Protein AF-A0A822BB85-F1 (afdb_monomer)

Structure (mmCIF, N/CA/C/O backbone):
data_AF-A0A822BB85-F1
#
_entry.id   AF-A0A822BB85-F1
#
loop_
_atom_site.group_PDB
_atom_site.id
_atom_site.type_symbol
_atom_site.label_atom_id
_atom_site.label_alt_id
_atom_site.label_comp_id
_atom_site.label_asym_id
_atom_site.label_entity_id
_atom_site.label_seq_id
_atom_site.pdbx_PDB_ins_code
_atom_site.Cartn_x
_atom_site.Cartn_y
_atom_site.Cartn_z
_atom_site.occupancy
_atom_site.B_iso_or_equiv
_atom_site.auth_seq_id
_atom_site.auth_comp_id
_atom_site.auth_asym_id
_atom_site.auth_atom_id
_atom_site.pdbx_PDB_model_num
ATOM 1 N N . MET A 1 1 ? 12.228 23.590 1.032 1.00 50.88 1 MET A N 1
ATOM 2 C CA . MET A 1 1 ? 12.915 23.073 -0.169 1.00 50.88 1 MET A CA 1
ATOM 3 C C . MET A 1 1 ? 11.939 23.254 -1.320 1.00 50.88 1 MET A C 1
ATOM 5 O O . MET A 1 1 ? 10.786 22.887 -1.146 1.00 50.88 1 MET A O 1
ATOM 9 N N . ASN A 1 2 ? 12.317 23.940 -2.398 1.00 45.62 2 ASN A N 1
ATOM 10 C CA . ASN A 1 2 ? 11.415 24.143 -3.534 1.00 45.62 2 ASN A CA 1
ATOM 11 C C . ASN A 1 2 ? 11.510 22.905 -4.438 1.00 45.62 2 ASN A C 1
ATOM 13 O O . ASN A 1 2 ? 12.486 22.765 -5.168 1.00 45.62 2 ASN A O 1
ATOM 17 N N . GLU A 1 3 ? 10.551 21.985 -4.332 1.00 48.34 3 GLU A N 1
ATOM 18 C CA . GLU A 1 3 ? 10.591 20.658 -4.980 1.00 48.34 3 GLU A CA 1
ATOM 19 C C . GLU A 1 3 ? 10.561 20.704 -6.520 1.00 48.34 3 GLU A C 1
ATOM 21 O O . GLU A 1 3 ? 10.774 19.689 -7.173 1.00 48.34 3 GLU A O 1
ATOM 26 N N . THR A 1 4 ? 10.356 21.879 -7.122 1.00 69.12 4 THR A N 1
ATOM 27 C CA . THR A 1 4 ? 10.328 22.067 -8.581 1.00 69.12 4 THR A CA 1
ATOM 28 C C . THR A 1 4 ? 11.618 22.659 -9.160 1.00 69.12 4 THR A C 1
ATOM 30 O O . THR A 1 4 ? 11.647 23.030 -10.334 1.00 69.12 4 THR A O 1
ATOM 33 N N . ALA A 1 5 ? 12.677 22.833 -8.363 1.00 73.75 5 ALA A N 1
ATOM 34 C CA . ALA A 1 5 ? 13.940 23.371 -8.864 1.00 73.75 5 ALA A CA 1
ATOM 35 C C . ALA A 1 5 ? 14.702 22.317 -9.703 1.00 73.75 5 ALA A C 1
ATOM 37 O O . ALA A 1 5 ? 14.784 21.159 -9.295 1.00 73.75 5 ALA A O 1
ATOM 38 N N . PRO A 1 6 ? 15.289 22.689 -10.859 1.00 79.25 6 PRO A N 1
ATOM 39 C CA . PRO A 1 6 ? 16.138 21.786 -11.635 1.00 79.25 6 PRO A CA 1
ATOM 40 C C . PRO A 1 6 ? 17.308 21.245 -10.806 1.00 79.25 6 PRO A C 1
ATOM 42 O O . PRO A 1 6 ? 17.901 21.984 -10.020 1.00 79.25 6 PRO A O 1
ATOM 45 N N . VAL A 1 7 ? 17.683 19.981 -11.028 1.00 79.31 7 VAL A N 1
ATOM 46 C CA . VAL A 1 7 ? 18.760 19.291 -10.287 1.00 79.31 7 VAL A CA 1
ATOM 47 C C . VAL A 1 7 ? 20.082 20.062 -10.331 1.00 79.31 7 VAL A C 1
ATOM 49 O O . VAL A 1 7 ? 20.756 20.160 -9.311 1.00 79.31 7 VAL A O 1
ATOM 52 N N . SER A 1 8 ? 20.420 20.671 -11.470 1.00 81.56 8 SER A N 1
ATOM 53 C CA . SER A 1 8 ? 21.604 21.528 -11.608 1.00 81.56 8 SER A CA 1
ATOM 54 C C . SER A 1 8 ? 21.590 22.714 -10.644 1.00 81.56 8 SER A C 1
ATOM 56 O O . SER A 1 8 ? 22.586 23.002 -9.995 1.00 81.56 8 SER A O 1
ATOM 58 N N . LYS A 1 9 ? 20.431 23.355 -10.483 1.00 82.12 9 LYS A N 1
ATOM 59 C CA . LYS A 1 9 ? 20.262 24.493 -9.583 1.00 82.12 9 LYS A CA 1
ATOM 60 C C . LYS A 1 9 ? 20.350 24.075 -8.116 1.00 82.12 9 LYS A C 1
ATOM 62 O O . LYS A 1 9 ? 20.966 24.776 -7.325 1.00 82.12 9 LYS A O 1
ATOM 67 N N . ILE A 1 10 ? 19.766 22.928 -7.764 1.00 85.12 10 ILE A N 1
ATOM 68 C CA . ILE A 1 10 ? 19.882 22.357 -6.414 1.00 85.12 10 ILE A CA 1
ATOM 69 C C . ILE A 1 10 ? 21.349 22.038 -6.113 1.00 85.12 10 ILE A C 1
ATOM 71 O O . ILE A 1 10 ? 21.841 22.379 -5.047 1.00 85.12 10 ILE A O 1
ATOM 75 N N . TYR A 1 11 ? 22.062 21.433 -7.062 1.00 85.19 11 TYR A N 1
ATOM 76 C CA . TYR A 1 11 ? 23.481 21.125 -6.920 1.00 85.19 11 TYR A CA 1
ATOM 77 C C . TYR A 1 11 ? 24.320 22.378 -6.654 1.00 8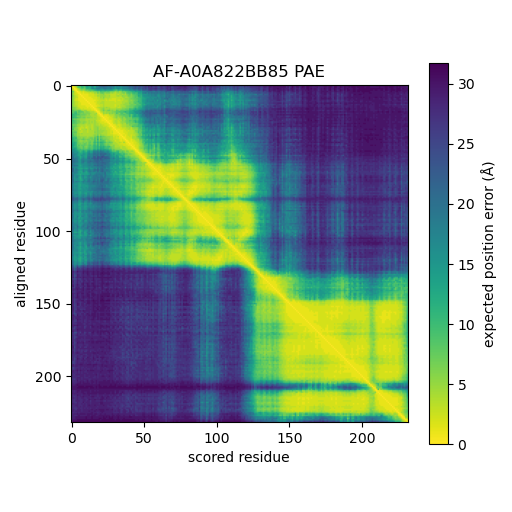5.19 11 TYR A C 1
ATOM 79 O O . TYR A 1 11 ? 25.044 22.420 -5.664 1.00 85.19 11 TYR A O 1
ATOM 87 N N . ASP A 1 12 ? 24.166 23.426 -7.464 1.00 83.94 12 ASP A N 1
ATOM 88 C CA . ASP A 1 12 ? 24.901 24.683 -7.282 1.00 83.94 12 ASP A CA 1
ATOM 89 C C . ASP A 1 12 ? 24.552 25.370 -5.943 1.00 83.94 12 ASP A C 1
ATOM 91 O O . ASP A 1 12 ? 25.419 25.919 -5.254 1.00 83.94 12 ASP A O 1
ATOM 95 N N . GLU A 1 13 ? 23.284 25.311 -5.525 1.00 85.94 13 GLU A N 1
ATOM 96 C CA . GLU A 1 13 ? 22.828 25.823 -4.226 1.00 85.94 13 GLU A CA 1
ATOM 97 C C . GLU A 1 13 ? 23.415 25.038 -3.044 1.00 85.94 13 GLU A C 1
ATOM 99 O O . GLU A 1 13 ? 23.753 25.631 -2.023 1.00 85.94 13 GLU A O 1
ATOM 104 N N . GLU A 1 14 ? 23.561 23.719 -3.151 1.00 84.88 14 GLU A N 1
ATOM 105 C CA . GLU A 1 14 ? 24.143 22.899 -2.084 1.00 84.88 14 GLU A CA 1
ATOM 106 C C . GLU A 1 14 ? 25.671 23.019 -2.034 1.00 84.88 14 GLU A C 1
ATOM 108 O O . GLU A 1 14 ? 26.239 23.139 -0.947 1.00 84.88 14 GLU A O 1
ATOM 113 N N . 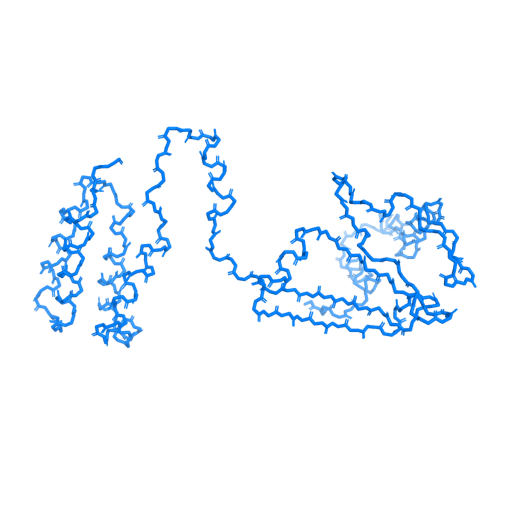ILE A 1 15 ? 26.345 23.092 -3.187 1.00 83.75 15 ILE A N 1
ATOM 114 C CA . ILE A 1 15 ? 27.791 23.352 -3.250 1.00 83.75 15 ILE A CA 1
ATOM 115 C C . ILE A 1 15 ? 28.129 24.735 -2.683 1.00 83.75 15 ILE A C 1
ATOM 117 O O . ILE A 1 15 ? 29.115 24.872 -1.964 1.00 83.75 15 ILE A O 1
ATOM 121 N N . SER A 1 16 ? 27.299 25.751 -2.934 1.00 81.06 16 SER A N 1
ATOM 122 C CA . SER A 1 16 ? 27.515 27.099 -2.382 1.00 81.06 16 SER A CA 1
ATOM 123 C C . SER A 1 16 ? 27.236 27.215 -0.878 1.00 81.06 16 SER A C 1
ATOM 125 O O . SER A 1 16 ? 27.806 28.087 -0.222 1.00 81.06 16 SER A O 1
ATOM 127 N N . LYS A 1 17 ? 26.398 26.341 -0.305 1.00 83.94 17 LYS A N 1
ATOM 128 C CA . LYS A 1 17 ? 26.188 26.240 1.153 1.00 83.94 17 LYS A CA 1
ATOM 129 C C . LYS A 1 17 ? 27.278 25.438 1.857 1.00 83.94 17 LYS A C 1
ATOM 131 O O . LYS A 1 17 ? 27.455 25.587 3.068 1.00 83.94 17 LYS A O 1
ATOM 136 N N . ALA A 1 18 ? 27.975 24.568 1.135 1.00 77.50 18 ALA A N 1
ATOM 137 C CA . ALA A 1 18 ? 29.012 23.740 1.715 1.00 77.50 18 ALA A CA 1
ATOM 138 C C . ALA A 1 18 ? 30.217 24.596 2.137 1.00 77.50 18 ALA A C 1
ATOM 140 O O . ALA A 1 18 ? 30.784 25.350 1.350 1.00 77.50 18 ALA A O 1
ATOM 141 N N . GLN A 1 19 ? 30.644 24.458 3.395 1.00 78.25 19 GLN A N 1
ATOM 142 C CA . GLN A 1 19 ? 31.838 25.123 3.933 1.00 78.25 19 GLN A CA 1
ATOM 143 C C . GLN A 1 19 ? 33.122 24.383 3.525 1.00 78.25 19 GLN A C 1
ATOM 145 O O . GLN A 1 19 ? 33.940 24.008 4.365 1.00 78.25 19 GLN A O 1
ATOM 150 N N . PHE A 1 20 ? 33.283 24.107 2.234 1.00 80.81 20 PHE A N 1
ATOM 151 C CA . PHE A 1 20 ? 34.501 23.489 1.722 1.00 80.81 20 PHE A CA 1
ATOM 152 C C . PHE A 1 20 ? 35.642 24.506 1.655 1.00 80.81 20 PHE A C 1
ATOM 154 O O . PHE A 1 20 ? 35.418 25.703 1.467 1.00 80.81 20 PHE A O 1
ATOM 161 N N . SER A 1 21 ? 36.882 24.029 1.808 1.00 82.12 21 SER A N 1
ATOM 162 C CA . SER A 1 21 ? 38.044 24.885 1.571 1.00 82.12 21 SER A CA 1
ATOM 163 C C . SER A 1 21 ? 38.103 25.283 0.088 1.00 82.12 21 SER A C 1
ATOM 165 O O . SER A 1 21 ? 37.616 24.529 -0.762 1.00 82.12 21 SER A O 1
ATOM 167 N N . PRO A 1 22 ? 38.705 26.434 -0.258 1.00 79.06 22 PRO A N 1
ATOM 168 C CA . PRO A 1 22 ? 38.825 26.872 -1.648 1.00 79.06 22 PRO A CA 1
ATOM 169 C C . PRO A 1 22 ? 39.503 25.838 -2.558 1.00 79.06 22 PRO A C 1
ATOM 171 O O . PRO A 1 22 ? 39.114 25.701 -3.717 1.00 79.06 22 PRO A O 1
ATOM 174 N N . GLU A 1 23 ? 40.476 25.074 -2.042 1.00 82.31 23 GLU A N 1
ATOM 175 C CA . GLU A 1 23 ? 41.130 24.008 -2.813 1.00 82.31 23 GLU A CA 1
ATOM 176 C C . GLU A 1 23 ? 40.183 22.840 -3.094 1.00 82.31 23 GLU A C 1
ATOM 178 O O . GLU A 1 23 ? 40.179 22.288 -4.194 1.00 82.31 23 GLU A O 1
ATOM 183 N N . LEU A 1 24 ? 39.358 22.471 -2.111 1.00 77.81 24 LEU A N 1
ATOM 184 C CA . LEU A 1 24 ? 38.404 21.380 -2.251 1.00 77.81 24 LEU A CA 1
ATOM 185 C C . LEU A 1 24 ? 37.268 21.774 -3.200 1.00 77.81 24 LEU A C 1
ATOM 187 O O . LEU A 1 24 ? 36.889 20.975 -4.049 1.00 77.81 24 LEU A O 1
ATOM 191 N N . LEU A 1 25 ? 36.791 23.018 -3.130 1.00 79.25 25 LEU A N 1
ATOM 192 C CA . LEU A 1 25 ? 35.754 23.559 -4.016 1.00 79.25 25 LEU A CA 1
ATOM 193 C C . LEU A 1 25 ? 36.192 23.561 -5.489 1.00 79.25 25 LEU A C 1
ATOM 195 O O . LEU A 1 25 ? 35.393 23.241 -6.361 1.00 79.25 25 LEU A O 1
ATOM 199 N N . ALA A 1 26 ? 37.473 23.830 -5.761 1.00 80.69 26 ALA A N 1
ATOM 200 C CA . ALA A 1 26 ? 38.049 23.735 -7.104 1.00 80.69 26 ALA A CA 1
ATOM 201 C C . ALA A 1 26 ? 38.176 22.289 -7.625 1.00 80.69 26 ALA A C 1
ATOM 203 O O . ALA A 1 26 ? 38.316 22.082 -8.827 1.00 80.69 26 ALA A O 1
ATOM 204 N N . SER A 1 27 ? 38.142 21.293 -6.733 1.00 83.38 27 SER A N 1
ATOM 205 C CA . SER A 1 27 ? 38.196 19.866 -7.085 1.00 83.38 27 SER A CA 1
ATOM 206 C C . SER A 1 27 ? 36.817 19.234 -7.305 1.00 83.38 27 SER A C 1
ATOM 208 O O . SER A 1 27 ? 36.728 18.114 -7.809 1.00 83.38 27 SER A O 1
ATOM 210 N N . VAL A 1 28 ? 35.745 19.932 -6.914 1.00 84.31 28 VAL A N 1
ATOM 211 C CA . VAL A 1 28 ? 34.373 19.461 -7.108 1.00 84.31 28 VAL A CA 1
ATOM 212 C C . VAL A 1 28 ? 34.005 19.609 -8.592 1.00 84.31 28 VAL A C 1
ATOM 214 O O . VAL A 1 28 ? 34.068 20.719 -9.119 1.00 84.31 28 VAL A O 1
ATOM 217 N N . PRO A 1 29 ? 33.619 18.518 -9.278 1.00 84.19 29 PRO A N 1
ATOM 218 C CA . PRO A 1 29 ? 33.262 18.568 -10.692 1.00 84.19 29 PRO A CA 1
ATOM 219 C C . PRO A 1 29 ? 31.974 19.360 -10.907 1.00 84.19 29 PRO A C 1
ATOM 221 O O . PRO A 1 29 ? 31.043 19.288 -10.108 1.00 84.19 29 PRO A O 1
ATOM 224 N N . LEU A 1 30 ? 31.878 20.073 -12.023 1.00 85.25 30 LEU A N 1
ATOM 225 C CA . LEU A 1 30 ? 30.659 20.790 -12.386 1.00 85.25 30 LEU A CA 1
ATOM 226 C C . LEU A 1 30 ? 29.542 19.790 -12.716 1.00 85.25 30 LEU A C 1
ATOM 228 O O . LEU A 1 30 ? 29.795 18.715 -13.265 1.00 85.25 30 LEU A O 1
ATOM 232 N N . ILE A 1 31 ? 28.279 20.153 -12.459 1.00 82.50 31 ILE A N 1
ATOM 233 C CA . ILE A 1 31 ? 27.123 19.275 -12.730 1.00 82.50 31 ILE A CA 1
ATOM 234 C C . ILE A 1 31 ? 27.138 18.722 -14.167 1.00 82.50 31 ILE A C 1
ATOM 236 O O . ILE A 1 31 ? 26.905 17.535 -14.380 1.00 82.50 31 ILE A O 1
ATOM 240 N N . HIS A 1 32 ? 27.504 19.541 -15.155 1.00 80.19 32 HIS A N 1
ATOM 241 C CA . HIS A 1 32 ? 27.559 19.116 -16.553 1.00 80.19 32 HIS A CA 1
ATOM 242 C C . HIS A 1 32 ? 28.708 18.132 -16.840 1.00 80.19 32 HIS A C 1
ATOM 244 O O . HIS A 1 32 ? 28.606 17.326 -17.767 1.00 80.19 32 HIS A O 1
ATOM 250 N N . GLU A 1 33 ? 29.798 18.172 -16.067 1.00 84.06 33 GLU A N 1
ATOM 251 C CA . GLU A 1 33 ? 30.905 17.212 -16.151 1.00 84.06 33 GLU A CA 1
ATOM 252 C C . GLU A 1 33 ? 30.480 15.867 -15.563 1.00 84.06 33 GLU A C 1
ATOM 254 O O . GLU A 1 33 ? 30.757 14.824 -16.157 1.00 84.06 33 GLU A O 1
ATOM 259 N N . ILE A 1 34 ? 29.722 15.888 -14.461 1.00 82.12 34 ILE A N 1
ATOM 260 C CA . ILE A 1 34 ? 29.088 14.696 -13.881 1.00 82.12 34 ILE A CA 1
ATOM 261 C C . ILE A 1 34 ? 28.107 14.088 -14.891 1.00 82.12 34 ILE A C 1
ATOM 263 O O . ILE A 1 34 ? 28.181 12.898 -15.199 1.00 82.12 34 ILE A O 1
ATOM 267 N N . GLU A 1 35 ? 27.215 14.897 -15.464 1.00 81.50 35 GLU A N 1
ATOM 268 C CA . GLU A 1 35 ? 26.251 14.453 -16.474 1.00 81.50 35 GLU A CA 1
ATOM 269 C C . GLU A 1 35 ? 26.946 13.891 -17.716 1.00 81.50 35 GLU A C 1
ATOM 271 O O . GLU A 1 35 ? 26.572 12.826 -18.208 1.00 81.50 35 GLU A O 1
ATOM 276 N N . SER A 1 36 ? 27.983 14.562 -18.217 1.00 78.69 36 SER A N 1
ATOM 277 C CA . SER A 1 36 ? 28.759 14.103 -19.374 1.00 78.69 36 SER A CA 1
ATOM 278 C C . SER A 1 36 ? 29.506 12.803 -19.072 1.00 78.69 36 SER A C 1
ATOM 280 O O . SER A 1 36 ? 29.481 11.874 -19.886 1.00 78.69 36 SER A O 1
ATOM 282 N N . GLY A 1 37 ? 30.102 12.700 -17.882 1.00 81.50 37 GLY A N 1
ATOM 283 C CA . GLY A 1 37 ? 30.775 11.504 -17.381 1.00 81.50 37 GLY A CA 1
ATOM 284 C C . GLY A 1 37 ? 29.835 10.311 -17.206 1.00 81.50 37 GLY A C 1
ATOM 285 O O . GLY A 1 37 ? 30.252 9.181 -17.439 1.00 81.50 37 GLY A O 1
ATOM 286 N N . LEU A 1 38 ? 28.558 10.544 -16.881 1.00 77.38 38 LEU A N 1
ATOM 287 C CA . LEU A 1 38 ? 27.516 9.511 -16.813 1.00 77.38 38 LEU A CA 1
ATOM 288 C C . LEU A 1 38 ? 26.930 9.164 -18.190 1.00 77.38 38 LEU A C 1
ATOM 290 O O . LEU A 1 38 ? 26.657 7.999 -18.486 1.00 77.38 38 LEU A O 1
ATOM 294 N N . ASN A 1 39 ? 26.733 10.157 -19.053 1.00 75.81 39 ASN A N 1
ATOM 295 C CA . ASN A 1 39 ? 26.127 9.971 -20.371 1.00 75.81 39 ASN A CA 1
ATOM 296 C C . ASN A 1 39 ? 27.071 9.269 -21.353 1.00 75.81 39 ASN A C 1
ATOM 298 O O . ASN A 1 39 ? 26.611 8.501 -22.199 1.00 75.81 39 ASN A O 1
ATOM 302 N N . TYR A 1 40 ? 28.383 9.481 -21.239 1.00 77.75 40 TYR A N 1
ATOM 303 C CA . TYR A 1 40 ? 29.386 8.821 -22.076 1.00 77.75 40 TYR A CA 1
ATOM 304 C C . TYR A 1 40 ? 29.366 7.278 -21.978 1.00 77.75 40 TYR A C 1
ATOM 306 O O . TYR A 1 40 ? 29.223 6.630 -23.019 1.00 77.75 40 TYR A O 1
ATOM 314 N N . PRO A 1 41 ? 29.450 6.644 -20.789 1.00 76.31 41 PRO A N 1
ATOM 315 C CA . PRO A 1 41 ? 29.324 5.194 -20.662 1.00 76.31 41 PRO A CA 1
ATOM 316 C C . PRO A 1 41 ? 27.912 4.709 -21.005 1.00 76.31 41 PRO A C 1
ATOM 318 O O . PRO A 1 41 ? 27.781 3.671 -21.651 1.00 76.31 41 PRO A O 1
ATOM 321 N N . ARG A 1 42 ? 26.859 5.475 -20.674 1.00 74.50 42 ARG A N 1
ATOM 322 C CA . ARG A 1 42 ? 25.478 5.138 -21.066 1.00 74.50 42 ARG A CA 1
ATOM 323 C C . ARG A 1 42 ? 25.334 5.005 -22.578 1.00 74.50 42 ARG A C 1
ATOM 325 O O . ARG A 1 42 ? 24.818 3.994 -23.040 1.00 74.50 42 ARG A O 1
ATOM 332 N N . ARG A 1 43 ? 25.866 5.954 -23.356 1.00 69.56 43 ARG A N 1
ATOM 333 C CA . ARG A 1 43 ? 25.840 5.917 -24.830 1.00 69.56 43 ARG A CA 1
ATOM 334 C C . ARG A 1 43 ? 26.530 4.694 -25.433 1.00 69.56 43 ARG A C 1
ATOM 336 O O . ARG A 1 43 ? 26.144 4.287 -26.517 1.00 69.56 43 ARG A O 1
ATOM 343 N N . LYS A 1 44 ? 27.515 4.095 -24.752 1.00 75.38 44 LYS A N 1
ATOM 344 C CA . LYS A 1 44 ? 28.145 2.841 -25.208 1.00 75.38 44 LYS A CA 1
ATOM 345 C C . LYS A 1 44 ? 27.232 1.624 -25.041 1.00 75.38 44 LYS A C 1
ATOM 347 O O . LYS A 1 44 ? 27.413 0.639 -25.744 1.00 75.38 44 LYS A O 1
ATOM 352 N N . LEU A 1 45 ? 26.286 1.694 -24.105 1.00 71.81 45 LEU A N 1
ATOM 353 C CA . LEU A 1 45 ? 25.327 0.632 -23.790 1.00 71.81 45 LEU A CA 1
ATOM 354 C C . LEU A 1 45 ? 23.961 0.857 -24.450 1.00 71.81 45 LEU A C 1
ATOM 356 O O . LEU A 1 45 ? 23.165 -0.072 -24.542 1.00 71.81 45 LEU A O 1
ATOM 360 N N . THR A 1 46 ? 23.665 2.087 -24.881 1.00 68.38 46 THR A N 1
ATOM 361 C CA . THR A 1 46 ? 22.382 2.417 -25.506 1.00 68.38 46 THR A CA 1
ATOM 362 C C . THR A 1 46 ? 22.444 2.082 -26.999 1.00 68.38 46 THR A C 1
ATOM 364 O O . THR A 1 46 ? 23.336 2.587 -27.685 1.00 68.38 46 THR A O 1
ATOM 367 N N . PRO A 1 47 ? 21.525 1.257 -27.528 1.00 68.50 47 PRO A N 1
ATOM 368 C CA . PRO A 1 47 ? 21.475 0.974 -28.956 1.00 68.50 47 PRO A CA 1
ATOM 369 C C . PRO A 1 47 ? 21.167 2.243 -29.763 1.00 68.50 47 PRO A C 1
ATOM 371 O O . PRO A 1 47 ? 20.569 3.197 -29.260 1.00 68.50 47 PRO A O 1
ATOM 374 N N . ILE A 1 48 ? 21.583 2.249 -31.032 1.00 70.50 48 ILE A N 1
ATOM 375 C CA . ILE A 1 48 ? 21.272 3.334 -31.969 1.00 70.50 48 ILE A CA 1
ATOM 376 C C . ILE A 1 48 ? 19.750 3.442 -32.081 1.00 70.50 48 ILE A C 1
ATOM 378 O O . ILE A 1 48 ? 19.070 2.434 -32.275 1.00 70.50 48 ILE A O 1
ATOM 382 N N . LEU A 1 49 ? 19.221 4.663 -31.958 1.00 66.75 49 LEU A N 1
ATOM 383 C CA . LEU A 1 49 ? 17.789 4.893 -32.113 1.00 66.75 49 LEU A CA 1
ATOM 384 C C . LEU A 1 49 ? 17.342 4.418 -33.507 1.00 66.75 49 LEU A C 1
ATOM 386 O O . LEU A 1 49 ? 17.980 4.779 -34.501 1.00 66.75 49 LEU A O 1
ATOM 390 N N . PRO A 1 50 ? 16.271 3.612 -33.598 1.00 68.75 50 PRO A N 1
ATOM 391 C CA . PRO A 1 50 ? 15.780 3.124 -34.878 1.00 68.75 50 PRO A CA 1
ATOM 392 C C . PRO A 1 50 ? 15.336 4.292 -35.764 1.00 68.75 50 PRO A C 1
ATOM 394 O O . PRO A 1 50 ? 14.996 5.360 -35.269 1.00 68.75 50 PRO A O 1
ATOM 397 N N . THR A 1 51 ? 15.339 4.096 -37.084 1.00 76.19 51 THR A N 1
ATOM 398 C CA . THR A 1 51 ? 14.939 5.118 -38.073 1.00 76.19 51 THR A CA 1
ATOM 399 C C . THR A 1 51 ? 13.497 4.953 -38.569 1.00 76.19 51 THR A C 1
ATOM 401 O O . THR A 1 51 ? 13.024 5.729 -39.403 1.00 76.19 51 THR A O 1
ATOM 404 N N . SER A 1 52 ? 12.784 3.940 -38.069 1.00 75.75 52 SER A N 1
ATOM 405 C CA . SER A 1 52 ? 11.372 3.682 -38.353 1.00 75.75 52 SER A CA 1
ATOM 406 C C . SER A 1 52 ? 10.718 2.908 -37.202 1.00 75.75 52 SER A C 1
ATOM 408 O O . SER A 1 52 ? 11.424 2.362 -36.361 1.00 75.75 52 SER A O 1
ATOM 410 N N . ALA A 1 53 ? 9.383 2.792 -37.192 1.00 73.19 53 ALA A N 1
ATOM 411 C CA . ALA A 1 53 ? 8.653 1.928 -36.248 1.00 73.19 53 ALA A CA 1
ATOM 412 C C . ALA A 1 53 ? 8.893 0.419 -36.477 1.00 73.19 53 ALA A C 1
ATOM 414 O O . ALA A 1 53 ? 8.525 -0.402 -35.634 1.00 73.19 53 ALA A O 1
ATOM 415 N N . VAL 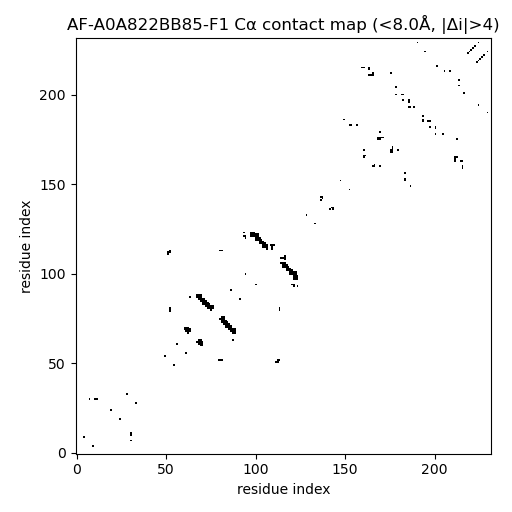A 1 54 ? 9.487 0.048 -37.616 1.00 78.75 54 VAL A N 1
ATOM 416 C CA . VAL A 1 54 ? 9.840 -1.330 -37.968 1.00 78.75 54 VAL A CA 1
ATOM 417 C C . VAL A 1 54 ? 11.271 -1.575 -37.501 1.00 78.75 54 VAL A C 1
ATOM 419 O O . VAL A 1 54 ? 12.230 -1.193 -38.168 1.00 78.75 54 VAL A O 1
ATOM 422 N N . PHE A 1 55 ? 11.398 -2.155 -36.312 1.00 83.50 55 PHE A N 1
ATOM 423 C CA . PHE A 1 55 ? 12.674 -2.535 -35.714 1.00 83.50 55 PHE A CA 1
ATOM 424 C C . PHE A 1 55 ? 12.489 -3.756 -34.817 1.00 83.50 55 PHE A C 1
ATOM 426 O O . PHE A 1 55 ? 11.441 -3.912 -34.188 1.00 83.50 55 PHE A O 1
ATOM 433 N N . ASP A 1 56 ? 13.509 -4.592 -34.712 1.00 85.00 56 ASP A N 1
ATOM 434 C CA . ASP A 1 56 ? 13.466 -5.729 -33.800 1.00 85.00 56 ASP A CA 1
ATOM 435 C C . ASP A 1 56 ? 13.753 -5.265 -32.372 1.00 85.00 56 ASP A C 1
ATOM 437 O O . ASP A 1 56 ? 14.643 -4.443 -32.130 1.00 85.00 56 ASP A O 1
ATOM 441 N N . ILE A 1 57 ? 12.976 -5.774 -31.417 1.00 86.50 57 ILE A N 1
ATOM 442 C CA . ILE A 1 57 ? 13.242 -5.554 -29.996 1.00 86.50 57 ILE A CA 1
ATOM 443 C C . ILE A 1 57 ? 14.277 -6.602 -29.573 1.00 86.50 57 ILE A C 1
ATOM 445 O O . ILE A 1 57 ? 14.044 -7.784 -29.803 1.00 86.50 57 ILE A O 1
ATOM 449 N N . PRO A 1 58 ? 15.418 -6.222 -28.975 1.00 87.81 58 PRO A N 1
ATOM 450 C CA . PRO A 1 58 ? 16.398 -7.209 -28.530 1.00 87.81 58 PRO A CA 1
ATOM 451 C C . PRO A 1 58 ? 15.838 -8.143 -27.448 1.00 87.81 58 PRO A C 1
ATOM 453 O O . PRO A 1 58 ? 15.063 -7.716 -26.589 1.00 87.81 58 PRO A O 1
ATOM 456 N N . ASP A 1 59 ? 16.289 -9.400 -27.430 1.00 86.12 59 ASP A N 1
ATOM 457 C CA . ASP A 1 59 ? 15.853 -10.425 -26.465 1.00 86.12 59 ASP A CA 1
ATOM 458 C C . ASP A 1 59 ? 15.984 -9.969 -25.006 1.00 86.12 59 ASP A C 1
ATOM 460 O O . ASP A 1 59 ? 15.102 -10.220 -24.189 1.00 86.12 59 ASP A O 1
ATOM 464 N N . SER A 1 60 ? 17.020 -9.186 -24.695 1.00 87.19 60 SER A N 1
ATOM 465 C CA . SER A 1 60 ? 17.249 -8.623 -23.360 1.00 87.19 60 SER A CA 1
ATOM 466 C C . SER A 1 60 ? 16.127 -7.712 -22.848 1.00 87.19 60 SER A 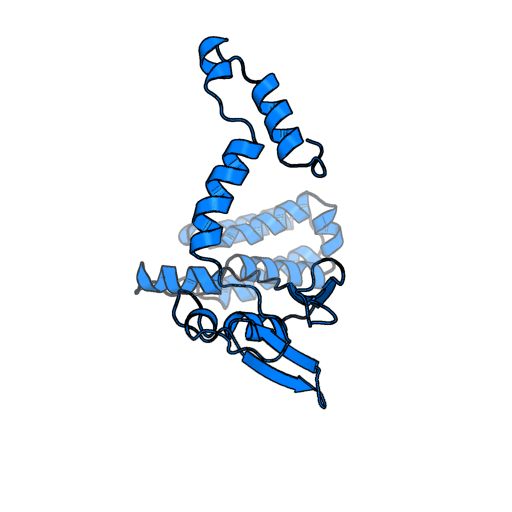C 1
ATOM 468 O O . SER A 1 60 ? 16.056 -7.470 -21.649 1.00 87.19 60 SER A O 1
ATOM 470 N N . TYR A 1 61 ? 15.272 -7.181 -23.728 1.00 87.38 61 TYR A N 1
ATOM 471 C CA . TYR A 1 61 ? 14.129 -6.334 -23.360 1.00 87.38 61 TYR A CA 1
ATOM 472 C C . TYR A 1 61 ? 12.806 -7.104 -23.276 1.00 87.38 61 TYR A C 1
ATOM 474 O O . TYR A 1 61 ? 11.786 -6.533 -22.887 1.00 87.38 61 TYR A O 1
ATOM 482 N N . HIS A 1 62 ? 12.804 -8.393 -23.621 1.00 91.69 62 HIS A N 1
ATOM 483 C CA . HIS A 1 62 ? 11.619 -9.237 -23.493 1.00 91.69 62 HIS A CA 1
ATOM 484 C C . HIS A 1 62 ? 11.386 -9.702 -22.058 1.00 91.69 62 HIS A C 1
ATOM 486 O O . HIS A 1 62 ? 10.260 -10.086 -21.730 1.00 91.69 62 HIS A O 1
ATOM 492 N N . THR A 1 63 ? 12.414 -9.648 -21.209 1.00 92.81 63 THR A N 1
ATOM 493 C CA . THR A 1 63 ? 12.365 -10.121 -19.826 1.00 92.81 63 THR A CA 1
ATOM 494 C C . THR A 1 63 ? 12.867 -9.084 -18.825 1.00 92.81 63 THR A C 1
ATOM 496 O O . THR A 1 63 ? 13.683 -8.223 -19.146 1.00 92.81 63 THR A O 1
ATOM 499 N N . THR A 1 64 ? 12.401 -9.184 -17.584 1.00 87.50 64 THR A N 1
ATOM 500 C CA . THR A 1 64 ? 12.937 -8.446 -16.435 1.00 87.50 64 THR A CA 1
ATOM 501 C C . THR A 1 64 ? 14.326 -8.972 -16.046 1.00 87.50 64 THR A C 1
ATOM 503 O O . THR A 1 64 ? 14.763 -10.028 -16.506 1.00 87.50 64 THR A O 1
ATOM 506 N N . ALA A 1 65 ? 15.010 -8.284 -15.125 1.00 84.75 65 ALA A N 1
ATOM 507 C CA . ALA A 1 65 ? 16.266 -8.774 -14.542 1.00 84.75 65 ALA A CA 1
ATOM 508 C C . ALA A 1 65 ? 16.104 -10.102 -13.767 1.00 84.75 65 ALA A C 1
ATOM 510 O O . ALA A 1 65 ? 17.067 -10.851 -13.638 1.00 84.75 65 ALA A O 1
ATOM 511 N N . SER A 1 66 ? 14.893 -10.400 -13.277 1.00 85.38 66 SER A N 1
ATOM 512 C CA . SER A 1 66 ? 14.523 -11.681 -12.655 1.00 85.38 66 SER A CA 1
ATOM 513 C C . SER A 1 66 ? 14.204 -12.787 -13.673 1.00 85.38 66 SER A C 1
ATOM 515 O O . SER A 1 66 ? 13.957 -13.920 -13.272 1.00 85.38 66 SER A O 1
ATOM 517 N N . GLY A 1 67 ? 14.212 -12.486 -14.978 1.00 86.81 67 GLY A N 1
ATOM 518 C CA . GLY A 1 67 ? 13.894 -13.436 -16.048 1.00 86.81 67 GLY A CA 1
ATOM 519 C C . GLY A 1 67 ? 12.397 -13.594 -16.340 1.00 86.81 67 GLY A C 1
ATOM 520 O O . GLY A 1 67 ? 12.011 -14.470 -17.109 1.00 86.81 67 GLY A O 1
ATOM 521 N N . GLU A 1 68 ? 11.538 -12.760 -15.756 1.00 88.69 68 GLU A N 1
ATOM 522 C CA . GLU A 1 68 ? 10.093 -12.802 -15.997 1.00 88.69 68 GLU A CA 1
ATOM 523 C C . GLU A 1 68 ? 9.732 -12.088 -17.299 1.00 88.69 68 GLU A C 1
ATOM 525 O O . GLU A 1 68 ? 10.388 -11.124 -17.687 1.00 88.69 68 GLU A O 1
ATOM 530 N N . LYS A 1 69 ? 8.657 -12.518 -17.968 1.00 90.44 69 LYS A N 1
ATOM 531 C CA . LYS A 1 69 ? 8.172 -11.862 -19.191 1.00 90.44 69 LYS A CA 1
ATOM 532 C C . LYS A 1 69 ? 7.855 -10.386 -18.923 1.00 90.44 69 LYS A C 1
ATOM 534 O O . LYS A 1 69 ? 7.152 -10.075 -17.969 1.00 90.44 69 LYS A O 1
ATOM 539 N N . PHE A 1 70 ? 8.342 -9.498 -19.786 1.00 93.44 70 PHE A N 1
ATOM 540 C CA . PHE A 1 70 ? 8.165 -8.053 -19.653 1.00 93.44 70 PHE A CA 1
ATOM 541 C C . PHE A 1 70 ? 7.539 -7.395 -20.889 1.00 93.44 70 PHE A C 1
ATOM 543 O O . PHE A 1 70 ? 6.673 -6.533 -20.764 1.00 93.44 70 PHE A O 1
ATOM 550 N N . LEU A 1 71 ? 7.923 -7.815 -22.098 1.00 93.38 71 LEU A N 1
ATOM 551 C CA . LEU A 1 71 ? 7.225 -7.399 -23.316 1.00 93.38 71 LEU A CA 1
ATOM 552 C C . LEU A 1 71 ? 5.996 -8.293 -23.521 1.00 93.38 71 LEU A C 1
ATOM 554 O O . LEU A 1 71 ? 6.108 -9.492 -23.792 1.00 93.38 71 LEU A O 1
ATOM 558 N N . PHE A 1 72 ? 4.807 -7.714 -23.389 1.00 89.56 72 PHE A N 1
ATOM 559 C CA . PHE A 1 72 ? 3.541 -8.440 -23.483 1.00 89.56 72 PHE A CA 1
ATOM 560 C C . PHE A 1 72 ? 2.900 -8.370 -24.853 1.00 89.56 72 PHE A C 1
ATOM 562 O O . PHE A 1 72 ? 2.347 -9.368 -25.319 1.00 89.56 72 PHE A O 1
ATOM 569 N N . CYS A 1 73 ? 2.951 -7.196 -25.469 1.00 89.88 73 CYS A N 1
ATOM 570 C CA . CYS A 1 73 ? 2.347 -6.956 -26.763 1.00 89.88 73 CYS A CA 1
ATOM 571 C C . CYS A 1 73 ? 3.356 -6.265 -27.661 1.00 89.88 73 CYS A C 1
ATOM 573 O O . CYS A 1 73 ? 3.947 -5.259 -27.278 1.00 89.88 73 CYS A O 1
ATOM 575 N N . ASP A 1 74 ? 3.497 -6.806 -28.858 1.00 92.12 74 ASP A N 1
ATOM 576 C CA . ASP A 1 74 ? 4.134 -6.154 -29.980 1.00 92.12 74 ASP A CA 1
ATOM 577 C C . ASP A 1 74 ? 3.260 -6.431 -31.199 1.00 92.12 74 ASP A C 1
ATOM 579 O O . ASP A 1 74 ? 3.160 -7.565 -31.667 1.00 92.12 74 ASP A O 1
ATOM 583 N N . THR A 1 75 ? 2.518 -5.418 -31.635 1.00 90.62 75 THR A N 1
ATOM 584 C CA . THR A 1 75 ? 1.562 -5.571 -32.730 1.00 90.62 75 THR A CA 1
ATOM 585 C C . THR A 1 75 ? 1.505 -4.334 -33.604 1.00 90.62 75 THR A C 1
ATOM 587 O O . THR A 1 75 ? 1.741 -3.212 -33.154 1.00 90.62 75 THR A O 1
ATOM 590 N N . PHE A 1 76 ? 1.138 -4.529 -34.865 1.00 88.94 76 PHE A N 1
ATOM 591 C CA . PHE A 1 76 ? 0.901 -3.441 -35.800 1.00 88.94 76 PHE A CA 1
ATOM 592 C C . PHE A 1 76 ? -0.596 -3.133 -35.890 1.00 88.94 76 PHE A C 1
ATOM 594 O O . PHE A 1 76 ? -1.415 -3.982 -36.237 1.00 88.94 76 PHE A O 1
ATOM 601 N N . ILE A 1 77 ? -0.952 -1.883 -35.604 1.00 85.31 77 ILE A N 1
ATOM 602 C CA . ILE A 1 77 ? -2.289 -1.332 -35.793 1.00 85.31 77 ILE A CA 1
ATOM 603 C C . ILE A 1 77 ? -2.357 -0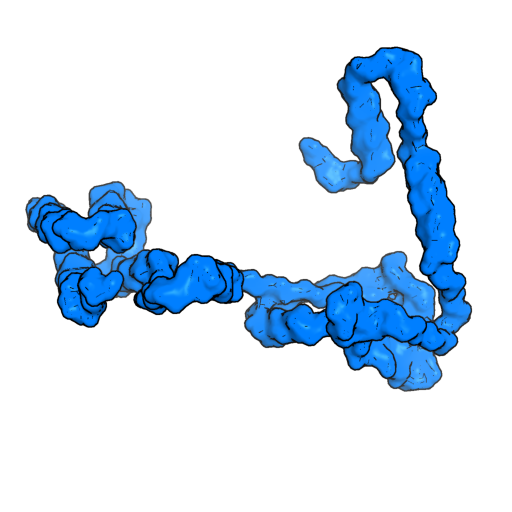.731 -37.203 1.00 85.31 77 ILE A C 1
ATOM 605 O O . ILE A 1 77 ? -1.816 0.340 -37.499 1.00 85.31 77 ILE A O 1
ATOM 609 N N . GLY A 1 78 ? -3.032 -1.437 -38.109 1.00 80.88 78 GLY A N 1
ATOM 610 C CA . GLY A 1 78 ? -3.111 -1.052 -39.518 1.00 80.88 78 GLY A CA 1
ATOM 611 C C . GLY A 1 78 ? -1.772 -1.218 -40.247 1.00 80.88 78 GLY A C 1
ATOM 612 O O . GLY A 1 78 ? -1.004 -2.126 -39.959 1.00 80.88 78 GLY A O 1
ATOM 613 N N . ARG A 1 79 ? -1.490 -0.359 -41.238 1.00 73.12 79 ARG A N 1
ATOM 614 C CA . ARG A 1 79 ? -0.327 -0.540 -42.136 1.00 73.12 79 ARG A CA 1
ATOM 615 C C . ARG A 1 79 ? 1.004 -0.004 -41.600 1.00 73.12 79 ARG A C 1
ATOM 617 O O . ARG A 1 79 ? 2.034 -0.335 -42.175 1.00 73.12 79 ARG A O 1
ATOM 624 N N . LYS A 1 80 ? 0.997 0.890 -40.602 1.00 74.62 80 LYS A N 1
ATOM 625 C CA . LYS A 1 80 ? 2.207 1.643 -40.200 1.00 74.62 80 LYS A CA 1
ATOM 626 C C . LYS A 1 80 ? 2.330 1.982 -38.712 1.00 74.62 80 LYS A C 1
ATOM 628 O O . LYS A 1 80 ? 3.388 2.463 -38.324 1.00 74.62 80 LYS A O 1
ATOM 633 N N . LYS A 1 81 ? 1.296 1.781 -37.888 1.00 84.06 81 LYS A N 1
ATOM 634 C CA . LYS A 1 81 ? 1.382 2.086 -36.454 1.00 84.06 81 LYS A CA 1
ATOM 635 C C . LYS A 1 81 ? 1.743 0.823 -35.699 1.00 84.06 81 LYS A C 1
ATOM 637 O O . LYS A 1 81 ? 1.175 -0.224 -35.985 1.00 84.06 81 LYS A O 1
ATOM 642 N N . ARG A 1 82 ? 2.669 0.917 -34.755 1.00 90.06 82 ARG A N 1
ATOM 643 C CA . ARG A 1 82 ? 3.057 -0.187 -33.879 1.00 90.06 82 ARG A CA 1
ATOM 644 C C . ARG A 1 82 ? 2.631 0.144 -32.459 1.00 90.06 82 ARG A C 1
ATOM 646 O O . ARG A 1 82 ? 2.747 1.290 -32.037 1.00 90.06 82 ARG A O 1
ATOM 653 N N . MET A 1 83 ? 2.130 -0.848 -31.744 1.00 91.38 83 MET A N 1
ATOM 654 C CA . MET A 1 83 ? 1.786 -0.757 -30.336 1.00 91.38 83 MET A CA 1
ATOM 655 C C . MET A 1 83 ? 2.655 -1.741 -29.571 1.00 91.38 83 MET A C 1
ATOM 657 O O . MET A 1 83 ? 2.658 -2.935 -29.871 1.00 91.38 83 MET A O 1
ATOM 661 N N . LEU A 1 84 ? 3.377 -1.209 -28.591 1.00 92.50 84 LEU A N 1
ATOM 662 C CA . LEU A 1 84 ? 4.188 -1.979 -27.663 1.00 92.50 84 LEU A CA 1
ATOM 663 C C . LEU A 1 84 ? 3.573 -1.872 -26.269 1.00 92.50 84 LEU A C 1
ATOM 665 O O . LEU A 1 84 ? 3.245 -0.771 -25.827 1.00 92.50 84 LEU A O 1
ATOM 669 N N . LEU A 1 85 ? 3.429 -3.003 -25.583 1.00 92.94 85 LEU A N 1
ATOM 670 C CA . LEU A 1 85 ? 2.982 -3.058 -24.193 1.00 92.94 85 LEU A CA 1
ATOM 671 C C . LEU A 1 85 ? 4.058 -3.734 -23.350 1.00 92.94 85 LEU A C 1
ATOM 673 O O . LEU A 1 85 ? 4.365 -4.910 -23.562 1.00 92.94 85 LEU A O 1
ATOM 677 N N . PHE A 1 86 ? 4.571 -2.998 -22.371 1.00 92.81 86 PHE A N 1
ATOM 678 C CA . PHE A 1 86 ? 5.524 -3.492 -21.387 1.00 92.81 86 PHE A CA 1
ATOM 679 C C . PHE A 1 86 ? 4.876 -3.554 -20.002 1.00 92.81 86 PHE A C 1
ATOM 681 O O . PHE A 1 86 ? 4.112 -2.665 -19.629 1.00 92.81 86 PHE A O 1
ATOM 688 N N . GLY A 1 87 ? 5.200 -4.589 -19.239 1.00 91.62 87 GLY A N 1
ATOM 689 C CA . GLY A 1 87 ? 4.768 -4.788 -17.858 1.00 91.62 87 GLY A CA 1
ATOM 690 C C . GLY A 1 87 ? 5.157 -6.183 -17.382 1.00 91.62 87 GLY A C 1
ATOM 691 O O . GLY A 1 87 ? 5.440 -7.046 -18.201 1.00 91.62 87 GLY A O 1
ATOM 692 N N . SER A 1 88 ? 5.181 -6.438 -16.078 1.00 89.38 88 SER A N 1
ATOM 693 C CA . SER A 1 88 ? 5.331 -7.801 -15.546 1.00 89.38 88 SER A CA 1
ATOM 694 C C . SER A 1 88 ? 3.966 -8.470 -15.323 1.00 89.38 88 SER A C 1
ATOM 696 O O . SER A 1 88 ? 2.963 -7.768 -15.150 1.00 89.38 88 SER A O 1
ATOM 698 N N . PRO A 1 89 ? 3.880 -9.817 -15.284 1.00 87.06 89 PRO A N 1
ATOM 699 C CA . PRO A 1 89 ? 2.632 -10.514 -14.970 1.00 87.06 89 PRO A CA 1
ATOM 700 C C . PRO A 1 89 ? 2.032 -10.040 -13.649 1.00 87.06 89 PRO A C 1
ATOM 702 O O . PRO A 1 89 ? 0.829 -9.805 -13.568 1.00 87.06 89 PRO A O 1
ATOM 705 N N . LYS A 1 90 ? 2.888 -9.804 -12.645 1.00 86.56 90 LYS A N 1
ATOM 706 C CA . LYS A 1 90 ? 2.456 -9.300 -11.344 1.00 86.56 90 LYS A CA 1
ATOM 707 C C . LYS A 1 90 ? 1.870 -7.893 -11.427 1.00 86.56 90 LYS A C 1
ATOM 709 O O . LYS A 1 90 ? 0.863 -7.617 -10.790 1.00 86.56 90 LYS A O 1
ATOM 714 N N . GLN A 1 91 ? 2.475 -7.003 -12.214 1.00 87.69 91 GLN A N 1
ATOM 715 C CA . GLN A 1 91 ? 1.943 -5.652 -12.421 1.00 87.69 91 GLN A CA 1
ATOM 716 C C . GLN A 1 91 ? 0.574 -5.680 -13.102 1.00 87.69 91 GLN A C 1
ATOM 718 O O . GLN A 1 91 ? -0.305 -4.920 -12.709 1.00 87.69 91 GLN A O 1
ATOM 723 N N . LEU A 1 92 ? 0.375 -6.567 -14.082 1.00 88.25 92 LEU A N 1
ATOM 724 C CA . LEU A 1 92 ? -0.930 -6.732 -14.722 1.00 88.25 92 LEU A CA 1
ATOM 725 C C . LEU A 1 92 ? -1.974 -7.284 -13.750 1.00 88.25 92 LEU A C 1
ATOM 727 O O . LEU A 1 92 ? -3.073 -6.748 -13.702 1.00 88.25 92 LEU A O 1
ATOM 731 N N . GLU A 1 93 ? -1.639 -8.298 -12.951 1.00 87.94 93 GLU A N 1
ATOM 732 C CA . GLU A 1 93 ? -2.529 -8.819 -11.902 1.00 87.94 93 GLU A CA 1
ATOM 733 C C . GLU A 1 93 ? -2.959 -7.701 -10.937 1.00 87.94 93 GLU A C 1
ATOM 735 O O . GLU A 1 93 ? -4.146 -7.498 -10.706 1.00 87.94 93 GLU A O 1
ATOM 740 N N . LEU A 1 94 ? -2.003 -6.897 -10.456 1.00 87.06 94 LEU A N 1
ATOM 741 C CA . LEU A 1 94 ? -2.282 -5.747 -9.590 1.00 87.06 94 LEU A CA 1
ATOM 742 C C . LEU A 1 94 ? -3.173 -4.697 -10.263 1.00 87.06 94 LEU A C 1
ATOM 744 O O . LEU A 1 94 ? -4.025 -4.106 -9.601 1.00 87.06 94 LEU A O 1
ATOM 748 N N . LEU A 1 95 ? -2.976 -4.466 -11.561 1.00 88.75 95 LEU A N 1
ATOM 749 C CA . LEU A 1 95 ? -3.791 -3.551 -12.352 1.00 88.75 95 LEU A CA 1
ATOM 750 C C . LEU A 1 95 ? -5.233 -4.063 -12.495 1.00 88.75 95 LEU A C 1
ATOM 752 O O . LEU A 1 95 ? -6.157 -3.264 -12.372 1.00 88.75 95 LEU A O 1
ATOM 756 N N . PHE A 1 96 ? -5.427 -5.367 -12.726 1.00 87.12 96 PHE A N 1
ATOM 757 C CA . PHE A 1 96 ? -6.749 -5.998 -12.843 1.00 87.12 96 PHE A CA 1
ATOM 758 C C . PHE A 1 96 ? -7.507 -6.053 -11.514 1.00 87.12 96 PHE A C 1
ATOM 760 O O . PHE A 1 96 ? -8.722 -5.865 -11.503 1.00 87.12 96 PHE A O 1
ATOM 767 N N . ASP A 1 97 ? -6.802 -6.281 -10.407 1.00 84.88 97 ASP A N 1
ATOM 768 C CA . ASP A 1 97 ? -7.397 -6.353 -9.068 1.00 84.88 97 ASP A CA 1
ATOM 769 C C . ASP A 1 97 ? -7.720 -4.976 -8.471 1.00 84.88 97 ASP A C 1
ATOM 771 O O . ASP A 1 97 ? -8.446 -4.871 -7.480 1.00 84.88 97 ASP A O 1
ATOM 775 N N . SER A 1 98 ? -7.132 -3.905 -9.003 1.00 83.56 98 SER A N 1
ATOM 776 C CA . SER A 1 98 ? -7.258 -2.579 -8.411 1.00 83.56 98 SER A CA 1
ATOM 777 C C . SER A 1 98 ? -8.592 -1.918 -8.744 1.00 83.56 98 SER A C 1
ATOM 779 O O . SER A 1 98 ? -8.996 -1.807 -9.899 1.00 83.56 98 SER A O 1
ATOM 781 N N . SER A 1 99 ? -9.235 -1.359 -7.718 1.00 82.88 99 SER A N 1
ATOM 782 C CA . SER A 1 99 ? -10.444 -0.544 -7.874 1.00 82.88 99 SER A CA 1
ATOM 783 C C . SER A 1 99 ? -10.182 0.837 -8.484 1.00 82.88 99 SER A C 1
ATOM 785 O O . SER A 1 99 ? -11.133 1.517 -8.868 1.00 82.88 99 SER A O 1
ATOM 787 N N . ILE A 1 100 ? -8.923 1.297 -8.520 1.00 82.62 100 ILE A N 1
ATOM 788 C CA . ILE A 1 100 ? -8.556 2.627 -9.019 1.00 82.62 100 ILE A CA 1
ATOM 789 C C . ILE A 1 100 ? -7.346 2.510 -9.939 1.00 82.62 100 ILE A C 1
ATOM 791 O O . ILE A 1 100 ? -6.215 2.302 -9.492 1.00 82.62 100 ILE A O 1
ATOM 795 N N . VAL A 1 101 ? -7.595 2.749 -11.223 1.00 88.62 101 VAL A N 1
ATOM 796 C CA . VAL A 1 101 ? -6.564 2.854 -12.252 1.00 88.62 101 VAL A CA 1
ATOM 797 C C . VAL A 1 101 ? -6.437 4.310 -12.679 1.00 88.62 101 VAL A C 1
ATOM 799 O O . VAL A 1 101 ? -7.407 4.949 -13.081 1.00 88.62 101 VAL A O 1
ATOM 802 N N . LEU A 1 102 ? -5.223 4.828 -12.578 1.00 87.44 102 LEU A N 1
ATOM 803 C CA . LEU A 1 102 ? -4.813 6.131 -13.067 1.00 87.44 102 LEU A CA 1
ATOM 804 C C . LEU A 1 102 ? -4.023 5.920 -14.356 1.00 87.44 102 LEU A C 1
ATOM 806 O O . LEU A 1 102 ? -3.177 5.032 -14.448 1.00 87.44 102 LEU A O 1
ATOM 810 N N . MET A 1 103 ? -4.296 6.745 -15.354 1.00 90.81 103 MET A N 1
ATOM 811 C CA . MET A 1 103 ? -3.648 6.675 -16.654 1.00 90.81 103 MET A CA 1
ATOM 812 C C . MET A 1 103 ? -3.188 8.070 -17.037 1.00 90.81 103 MET A C 1
ATOM 814 O O . MET A 1 103 ? -3.979 9.009 -16.973 1.00 90.81 103 MET A O 1
ATOM 818 N N . ASP A 1 104 ? -1.932 8.186 -17.451 1.00 88.44 104 ASP A N 1
ATOM 819 C CA . ASP A 1 104 ? -1.396 9.411 -18.031 1.00 88.44 104 ASP A CA 1
ATOM 820 C C . ASP A 1 104 ? -0.796 9.124 -19.408 1.00 88.44 104 ASP A C 1
ATOM 822 O O . ASP A 1 104 ? -0.290 8.033 -19.684 1.00 88.44 104 ASP A O 1
ATOM 826 N N . GLY A 1 105 ? -0.910 10.097 -20.302 1.00 84.25 105 GLY A N 1
ATOM 827 C CA . GLY A 1 105 ? -0.469 10.000 -21.682 1.00 84.25 105 GLY A CA 1
ATOM 828 C C . GLY A 1 105 ? 0.413 11.185 -22.031 1.00 84.25 105 GLY A C 1
ATOM 829 O O . GLY A 1 105 ? -0.069 12.307 -22.153 1.00 84.25 105 GLY A O 1
ATOM 830 N N . THR A 1 106 ? 1.697 10.938 -22.270 1.00 79.50 106 THR A N 1
ATOM 831 C CA . THR A 1 106 ? 2.682 11.998 -22.507 1.00 79.50 106 THR A CA 1
ATOM 832 C C . THR A 1 106 ? 3.089 12.048 -23.975 1.00 79.50 106 THR A C 1
ATOM 834 O O . THR A 1 106 ? 3.682 11.111 -24.497 1.00 79.50 106 THR A O 1
ATOM 837 N N . PHE A 1 107 ? 2.789 13.153 -24.663 1.00 76.19 107 PHE A N 1
ATOM 838 C CA . PHE A 1 107 ? 3.155 13.338 -26.077 1.00 76.19 107 PHE A CA 1
ATOM 839 C C . PHE A 1 107 ? 4.594 13.849 -26.251 1.00 76.19 107 PHE A C 1
ATOM 841 O O . PHE A 1 107 ? 5.306 13.414 -27.149 1.00 76.19 107 PHE A O 1
ATOM 848 N N . SER A 1 108 ? 5.052 14.749 -25.375 1.00 70.81 108 SER A N 1
ATOM 849 C CA . SER A 1 108 ? 6.362 15.416 -25.483 1.00 70.81 108 SER A CA 1
ATOM 850 C C . SER A 1 108 ? 7.560 14.495 -25.231 1.00 70.81 108 SER A C 1
ATOM 852 O O . SER A 1 108 ? 8.642 14.741 -25.756 1.00 70.81 108 SER A O 1
ATOM 854 N N . SER A 1 109 ? 7.370 13.436 -24.445 1.00 73.75 109 SER A N 1
ATOM 855 C CA . SER A 1 109 ? 8.375 12.418 -24.107 1.00 73.75 109 SER A CA 1
ATOM 856 C C . SER A 1 109 ? 8.216 11.123 -24.905 1.00 73.75 109 SER A C 1
ATOM 858 O O . SER A 1 109 ? 8.870 10.126 -24.598 1.00 73.75 109 SER A O 1
ATOM 860 N N . THR A 1 110 ? 7.339 11.108 -25.912 1.00 80.56 110 THR A N 1
ATOM 861 C CA . THR A 1 110 ? 7.133 9.916 -26.737 1.00 80.56 110 THR A CA 1
ATOM 862 C C . THR A 1 110 ? 8.347 9.672 -27.636 1.00 80.56 110 THR A C 1
ATOM 864 O O . THR A 1 110 ? 8.808 10.605 -28.301 1.00 80.56 110 THR A O 1
ATOM 867 N N . PRO A 1 111 ? 8.884 8.437 -27.689 1.00 79.12 111 PRO A N 1
ATOM 868 C CA . PRO A 1 111 ? 9.942 8.102 -28.627 1.00 79.12 111 PRO A CA 1
ATOM 869 C C . PRO A 1 111 ? 9.524 8.382 -30.077 1.00 79.12 111 PRO A C 1
ATOM 871 O O . PRO A 1 111 ? 8.349 8.227 -30.420 1.00 79.12 111 PRO A O 1
ATOM 874 N N . PRO A 1 112 ? 10.472 8.725 -30.964 1.00 74.88 112 PRO A N 1
ATOM 875 C CA . PRO A 1 112 ? 10.187 8.836 -32.388 1.00 74.88 112 PRO A CA 1
ATOM 876 C C . PRO A 1 112 ? 9.411 7.613 -32.911 1.00 74.88 112 PRO A C 1
ATOM 878 O O . PRO A 1 112 ? 9.636 6.489 -32.464 1.00 74.88 112 PRO A O 1
ATOM 881 N N . TYR A 1 113 ? 8.513 7.841 -33.874 1.00 82.75 113 TYR A N 1
ATOM 882 C CA . TYR A 1 113 ? 7.644 6.838 -34.522 1.00 82.75 113 TYR A CA 1
ATOM 883 C C . TYR A 1 113 ? 6.461 6.303 -33.708 1.00 82.75 113 TYR A C 1
ATOM 885 O O . TYR A 1 113 ? 5.665 5.537 -34.256 1.00 82.75 113 TYR A O 1
ATOM 893 N N . PHE A 1 114 ? 6.300 6.739 -32.461 1.00 85.25 114 PHE A N 1
ATOM 894 C CA . PHE A 1 114 ? 5.087 6.513 -31.684 1.00 85.25 114 PHE A CA 1
ATOM 895 C C . PHE A 1 114 ? 4.309 7.822 -31.544 1.00 85.25 114 PHE A C 1
ATOM 897 O O . PHE A 1 114 ? 4.893 8.901 -31.491 1.00 85.25 114 PHE A O 1
ATOM 904 N N . ASP A 1 115 ? 2.980 7.721 -31.519 1.00 85.62 115 ASP A N 1
ATOM 905 C CA . ASP A 1 115 ? 2.108 8.894 -31.388 1.00 85.62 115 ASP A CA 1
ATOM 906 C C . ASP A 1 115 ? 1.987 9.347 -29.923 1.00 85.62 115 ASP A C 1
ATOM 908 O O . ASP A 1 115 ? 1.806 10.533 -29.661 1.00 85.62 115 ASP A O 1
ATOM 912 N N . GLN A 1 116 ? 2.060 8.407 -28.972 1.00 88.62 116 GLN A N 1
ATOM 913 C CA . GLN A 1 116 ? 1.900 8.679 -27.545 1.00 88.62 116 GLN A CA 1
ATOM 914 C C . GLN A 1 116 ? 2.526 7.576 -26.677 1.00 88.62 116 GLN A C 1
ATOM 916 O O . GLN A 1 116 ? 2.421 6.393 -27.008 1.00 88.62 116 GLN A O 1
ATOM 921 N N . THR A 1 117 ? 3.106 7.954 -25.536 1.00 90.31 117 THR A N 1
ATOM 922 C CA . THR A 1 117 ? 3.495 7.040 -24.452 1.00 90.31 117 THR A CA 1
ATOM 923 C C . THR 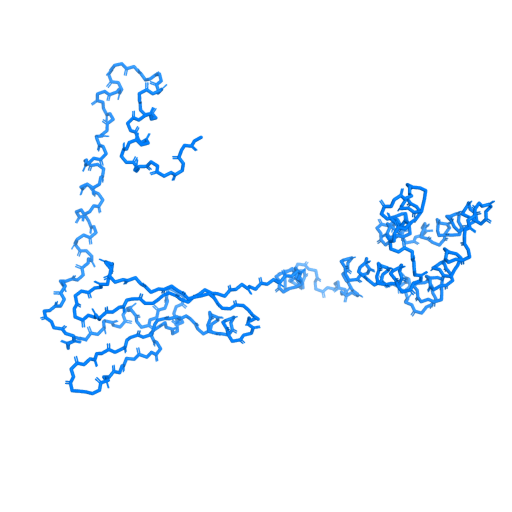A 1 117 ? 2.448 7.090 -23.349 1.00 90.31 117 THR A C 1
ATOM 925 O O . THR A 1 117 ? 2.171 8.163 -22.812 1.00 90.31 117 THR A O 1
ATOM 928 N N . PHE A 1 118 ? 1.908 5.930 -22.975 1.00 90.00 118 PHE A N 1
ATOM 929 C CA . PHE A 1 118 ? 0.985 5.799 -21.851 1.00 90.00 118 PHE A CA 1
ATOM 930 C C . PHE A 1 118 ? 1.658 5.155 -20.645 1.00 90.00 118 PHE A C 1
ATOM 932 O O . PHE A 1 118 ? 2.371 4.161 -20.786 1.00 90.00 118 PHE A O 1
ATOM 939 N N . THR A 1 119 ? 1.376 5.686 -19.460 1.00 90.50 119 THR A N 1
ATOM 940 C CA . THR A 1 119 ? 1.696 5.045 -18.185 1.00 90.50 119 THR A CA 1
ATOM 941 C C . THR A 1 119 ? 0.403 4.710 -17.454 1.00 90.50 119 THR A C 1
ATOM 943 O O . THR A 1 119 ? -0.497 5.539 -17.315 1.00 90.50 119 THR A O 1
ATOM 946 N N . LEU A 1 120 ? 0.298 3.457 -17.013 1.00 90.00 120 LEU A N 1
ATOM 947 C CA . LEU A 1 120 ? -0.819 2.961 -16.217 1.00 90.00 120 LEU A CA 1
ATOM 948 C C . LEU A 1 120 ? -0.328 2.738 -14.791 1.00 90.00 120 LEU A C 1
ATOM 950 O O . LEU A 1 120 ? 0.660 2.040 -14.568 1.00 90.00 120 LEU A O 1
ATOM 954 N N . HIS A 1 121 ? -1.030 3.326 -13.832 1.00 86.94 121 HIS A N 1
ATOM 955 C CA . HIS A 1 121 ? -0.756 3.201 -12.411 1.00 86.94 121 HIS A CA 1
ATOM 956 C C . HIS A 1 121 ? -2.011 2.689 -11.716 1.00 86.94 121 HIS A C 1
ATOM 958 O O . HIS A 1 121 ? -3.109 3.174 -11.964 1.00 86.94 121 HIS A O 1
ATOM 964 N N . CYS A 1 122 ? -1.860 1.731 -10.815 1.00 84.75 122 CYS A N 1
ATOM 965 C CA . CYS A 1 122 ? -2.955 1.251 -9.985 1.00 84.75 122 CYS A CA 1
ATOM 966 C C . CYS A 1 122 ? -2.668 1.551 -8.518 1.00 84.75 122 CYS A C 1
ATOM 968 O O . CYS A 1 122 ? -1.538 1.382 -8.053 1.00 84.75 122 CYS A O 1
ATOM 970 N N . LEU A 1 123 ? -3.695 1.961 -7.778 1.00 76.31 123 LEU A N 1
ATOM 971 C CA . LEU A 1 123 ? -3.604 2.081 -6.326 1.00 76.31 123 LEU A CA 1
ATOM 972 C C . LEU A 1 123 ? -4.098 0.781 -5.698 1.00 76.31 123 LEU A C 1
ATOM 974 O O . LEU A 1 123 ? -5.269 0.420 -5.831 1.00 76.31 123 LEU A O 1
ATOM 978 N N . LYS A 1 124 ? -3.205 0.071 -5.006 1.00 67.62 124 LYS A N 1
ATOM 979 C CA . LYS A 1 124 ? -3.571 -1.083 -4.183 1.00 67.62 124 LYS A CA 1
ATOM 980 C C . LYS A 1 124 ? -3.437 -0.703 -2.715 1.00 67.62 124 LYS A C 1
ATOM 982 O O . LYS A 1 124 ? -2.334 -0.517 -2.212 1.00 67.62 124 LYS A O 1
ATOM 987 N N . PHE A 1 125 ? -4.576 -0.570 -2.042 1.00 59.50 125 PHE A N 1
ATOM 988 C CA . PHE A 1 125 ? -4.631 -0.391 -0.596 1.00 59.50 125 PHE A CA 1
ATOM 989 C C . PHE A 1 125 ? -4.605 -1.768 0.059 1.00 59.50 125 PHE A C 1
ATOM 991 O O . PHE A 1 125 ? -5.650 -2.327 0.378 1.00 59.50 125 PHE A O 1
ATOM 998 N N . ASP A 1 126 ? -3.411 -2.335 0.206 1.00 54.38 126 ASP A N 1
ATOM 999 C CA . ASP A 1 126 ? -3.238 -3.576 0.951 1.00 54.38 126 ASP A CA 1
ATOM 1000 C C . ASP A 1 126 ? -2.897 -3.228 2.404 1.00 54.38 126 ASP A C 1
ATOM 1002 O O . ASP A 1 126 ? -1.759 -2.901 2.735 1.00 54.38 126 ASP A O 1
ATOM 1006 N N . CYS A 1 127 ? -3.904 -3.216 3.280 1.00 50.72 127 CYS A N 1
ATOM 1007 C CA . CYS A 1 127 ? -3.684 -3.140 4.728 1.00 50.72 127 CYS A CA 1
ATOM 1008 C C . CYS A 1 127 ? -3.337 -4.510 5.338 1.00 50.72 127 CYS A C 1
ATOM 1010 O O . CYS A 1 127 ? -3.081 -4.597 6.540 1.00 50.72 127 CYS A O 1
ATOM 1012 N N . ASN A 1 128 ? -3.265 -5.564 4.520 1.00 50.44 128 ASN A N 1
ATOM 1013 C CA . ASN A 1 128 ? -2.881 -6.894 4.961 1.00 50.44 128 ASN A CA 1
ATOM 1014 C C . ASN A 1 128 ? -1.360 -7.055 4.864 1.00 50.44 128 ASN A C 1
ATOM 1016 O O . ASN A 1 128 ? -0.822 -7.592 3.894 1.00 50.44 128 ASN A O 1
ATOM 1020 N N . PHE A 1 129 ? -0.664 -6.666 5.938 1.00 56.59 129 PHE A N 1
ATOM 1021 C CA . PHE A 1 129 ? 0.725 -7.083 6.192 1.00 56.59 129 PHE A CA 1
ATOM 1022 C C . PHE A 1 129 ? 0.905 -8.611 6.121 1.00 56.59 129 PHE A C 1
ATOM 1024 O O . PHE A 1 129 ? 2.025 -9.090 5.956 1.00 56.59 129 PHE A O 1
ATOM 1031 N N . GLU A 1 130 ? -0.191 -9.371 6.203 1.00 56.66 130 GLU A N 1
ATOM 1032 C CA . GLU A 1 130 ? -0.231 -10.826 6.099 1.00 56.66 130 GLU A CA 1
ATOM 1033 C C . GLU A 1 130 ? 0.475 -11.355 4.837 1.00 56.66 130 GLU A C 1
ATOM 1035 O O . GLU A 1 130 ? 1.194 -12.341 4.929 1.00 56.66 130 GLU A O 1
ATOM 1040 N N . SER A 1 131 ? 0.380 -10.687 3.680 1.00 58.75 131 SER A N 1
ATOM 1041 C CA . SER A 1 131 ? 0.954 -11.216 2.425 1.00 58.75 131 SER A CA 1
ATOM 1042 C C . SER A 1 131 ? 2.490 -11.294 2.406 1.00 58.75 131 SER A C 1
ATOM 1044 O O . SER A 1 131 ? 3.046 -12.158 1.730 1.00 58.75 131 SER A O 1
ATOM 1046 N N . GLY A 1 132 ? 3.178 -10.432 3.161 1.00 65.75 132 GLY A N 1
ATOM 1047 C CA . GLY A 1 132 ? 4.641 -10.448 3.297 1.00 65.75 132 GLY A CA 1
ATOM 1048 C C . GLY A 1 132 ? 5.128 -11.016 4.631 1.00 65.75 132 GLY A C 1
ATOM 1049 O O . GLY A 1 132 ? 6.150 -11.698 4.680 1.00 65.75 132 GLY A O 1
ATOM 1050 N N . LEU A 1 133 ? 4.385 -10.771 5.712 1.00 66.44 133 LEU A N 1
ATOM 1051 C CA . LEU A 1 133 ? 4.758 -11.197 7.058 1.00 66.44 133 LEU A CA 1
ATOM 1052 C C . LEU A 1 133 ? 4.480 -12.687 7.292 1.00 66.44 133 LEU A C 1
ATOM 1054 O O . LEU A 1 133 ? 5.284 -13.352 7.937 1.00 66.44 133 LEU A O 1
ATOM 1058 N N . MET A 1 134 ? 3.390 -13.235 6.742 1.00 70.56 134 MET A N 1
ATOM 1059 C CA . MET A 1 134 ? 3.036 -14.646 6.946 1.00 70.56 134 MET A CA 1
ATOM 1060 C C . MET A 1 134 ? 4.054 -15.619 6.350 1.00 70.56 134 MET A C 1
ATOM 1062 O O . MET A 1 134 ? 4.443 -16.552 7.058 1.00 70.56 134 MET A O 1
ATOM 1066 N N . PRO A 1 135 ? 4.542 -15.420 5.105 1.00 72.56 135 PRO A N 1
ATOM 1067 C CA . PRO A 1 135 ? 5.610 -16.260 4.575 1.00 72.56 135 PRO A CA 1
ATOM 1068 C C . PRO A 1 135 ? 6.882 -16.191 5.428 1.00 72.56 135 PRO A C 1
ATOM 1070 O O . PRO A 1 135 ? 7.496 -17.222 5.674 1.00 72.56 135 PRO A O 1
ATOM 1073 N N . ALA A 1 136 ? 7.250 -15.005 5.927 1.00 76.75 136 ALA A N 1
ATOM 1074 C CA . ALA A 1 136 ? 8.437 -14.830 6.764 1.00 76.75 136 ALA A CA 1
ATOM 1075 C C . ALA A 1 136 ? 8.300 -15.526 8.130 1.00 76.75 136 ALA A C 1
ATOM 1077 O O . ALA A 1 136 ? 9.198 -16.260 8.534 1.00 76.75 136 ALA A O 1
ATOM 1078 N N . ILE A 1 137 ? 7.158 -15.366 8.812 1.00 73.88 137 ILE A N 1
ATOM 1079 C CA . ILE A 1 137 ? 6.874 -16.055 10.082 1.00 73.88 137 ILE A CA 1
ATOM 1080 C C . ILE A 1 137 ? 6.872 -17.572 9.887 1.00 73.88 137 ILE A C 1
ATOM 1082 O O . ILE A 1 137 ? 7.422 -18.278 10.719 1.00 73.88 137 ILE A O 1
ATOM 1086 N N . SER A 1 138 ? 6.314 -18.077 8.785 1.00 76.19 138 SER A N 1
ATOM 1087 C CA . SER A 1 138 ? 6.266 -19.524 8.519 1.00 76.19 138 SER A CA 1
ATOM 1088 C C . SER A 1 138 ? 7.656 -20.139 8.308 1.00 76.19 138 SER A C 1
ATOM 1090 O O . SER A 1 138 ? 7.851 -21.320 8.583 1.00 76.19 138 SER A O 1
ATOM 1092 N N . VAL A 1 139 ? 8.620 -19.356 7.808 1.00 83.81 139 VAL A N 1
ATOM 1093 C CA . VAL A 1 139 ? 10.016 -19.789 7.634 1.00 83.81 139 VAL A CA 1
ATOM 1094 C C . VAL A 1 139 ? 10.773 -19.755 8.960 1.00 83.81 139 VAL A C 1
ATOM 1096 O O . VAL A 1 139 ? 11.441 -20.728 9.301 1.00 83.81 139 VAL A O 1
ATOM 1099 N N . GLU A 1 140 ? 10.665 -18.656 9.707 1.00 86.88 140 GLU A N 1
ATOM 1100 C CA . GLU A 1 140 ? 11.420 -18.456 10.953 1.00 86.88 140 GLU A CA 1
ATOM 1101 C C . GLU A 1 140 ? 10.810 -19.211 12.149 1.00 86.88 140 GLU A C 1
ATOM 1103 O O . GLU A 1 140 ? 11.529 -19.633 13.053 1.00 86.88 140 GLU A O 1
ATOM 1108 N N . PHE A 1 141 ? 9.491 -19.425 12.147 1.00 80.06 141 PHE A N 1
ATOM 1109 C CA . PHE A 1 141 ? 8.735 -20.092 13.212 1.00 80.06 141 PHE A CA 1
ATOM 1110 C C . PHE A 1 141 ? 7.748 -21.129 12.636 1.00 80.06 141 PHE A C 1
ATOM 1112 O O . PHE A 1 141 ? 6.537 -20.910 12.655 1.00 80.06 141 PHE A O 1
ATOM 1119 N N . PRO A 1 142 ? 8.229 -22.289 12.149 1.00 80.88 142 PRO A N 1
ATOM 1120 C CA . PRO A 1 142 ? 7.390 -23.287 11.470 1.00 80.88 142 PRO A CA 1
ATOM 1121 C C . PRO A 1 142 ? 6.306 -23.917 12.355 1.00 80.88 142 PRO A C 1
ATOM 1123 O O . PRO A 1 142 ? 5.314 -24.434 11.847 1.00 80.88 142 PRO A O 1
ATOM 1126 N N . GLU A 1 143 ? 6.504 -23.896 13.675 1.00 80.38 143 GLU A N 1
ATOM 1127 C CA . GLU A 1 143 ? 5.547 -24.407 14.663 1.00 80.38 143 GLU A CA 1
ATOM 1128 C C . GLU A 1 143 ? 4.533 -23.345 15.115 1.00 80.38 143 GLU A C 1
ATOM 1130 O O . GLU A 1 143 ? 3.583 -23.664 15.828 1.00 80.38 143 GLU A O 1
ATOM 1135 N N . ALA A 1 144 ? 4.710 -22.079 14.717 1.00 73.19 144 ALA A N 1
ATOM 1136 C CA . ALA A 1 144 ? 3.788 -21.017 15.088 1.00 73.19 144 ALA A CA 1
ATOM 1137 C C . ALA A 1 144 ? 2.465 -21.167 14.328 1.00 73.19 144 ALA A C 1
ATOM 1139 O O . ALA A 1 144 ? 2.412 -21.111 13.098 1.00 73.19 144 ALA A O 1
ATOM 1140 N N . VAL A 1 145 ? 1.371 -21.306 15.073 1.00 66.19 145 VAL A N 1
ATOM 1141 C CA . VAL A 1 145 ? 0.019 -21.316 14.512 1.00 66.19 145 VAL A CA 1
ATOM 1142 C C . VAL A 1 145 ? -0.492 -19.878 14.440 1.00 66.19 145 VAL A C 1
ATOM 1144 O O . VAL A 1 145 ? -0.643 -19.199 15.454 1.00 66.19 145 VAL A O 1
ATOM 1147 N N . HIS A 1 146 ? -0.760 -19.390 13.230 1.00 67.25 146 HIS A N 1
ATOM 1148 C CA . HIS A 1 146 ? -1.321 -18.055 13.040 1.00 67.25 146 HIS A CA 1
ATOM 1149 C C . HIS A 1 146 ? -2.846 -18.077 13.161 1.00 67.25 146 HIS A C 1
ATOM 1151 O O . HIS A 1 146 ? -3.552 -18.499 12.245 1.00 67.25 146 HIS A O 1
ATOM 1157 N N . ASN A 1 147 ? -3.348 -17.553 14.276 1.00 69.00 147 ASN A N 1
ATOM 1158 C CA . ASN A 1 147 ? -4.770 -17.604 14.624 1.00 69.00 147 ASN A CA 1
ATOM 1159 C C . ASN A 1 147 ? -5.531 -16.289 14.386 1.00 69.00 147 ASN A C 1
ATOM 1161 O O . ASN A 1 147 ? -6.730 -16.203 14.642 1.00 69.00 147 ASN A O 1
ATOM 1165 N N . GLY A 1 148 ? -4.859 -15.261 13.864 1.00 70.44 148 GLY A N 1
ATOM 1166 C CA . GLY A 1 148 ? -5.485 -13.996 13.495 1.00 70.44 148 GLY A CA 1
ATOM 1167 C C . GLY A 1 148 ? -4.527 -12.814 13.562 1.00 70.44 148 GLY A C 1
ATOM 1168 O O . GLY A 1 148 ? -3.399 -12.920 14.033 1.00 70.44 148 GLY A O 1
ATOM 1169 N N . CYS A 1 149 ? -5.006 -11.656 13.111 1.00 77.25 149 CYS A N 1
ATOM 1170 C CA . CYS A 1 149 ? -4.248 -10.411 13.120 1.00 77.25 149 CYS A CA 1
ATOM 1171 C C . CYS A 1 149 ? -4.888 -9.387 14.06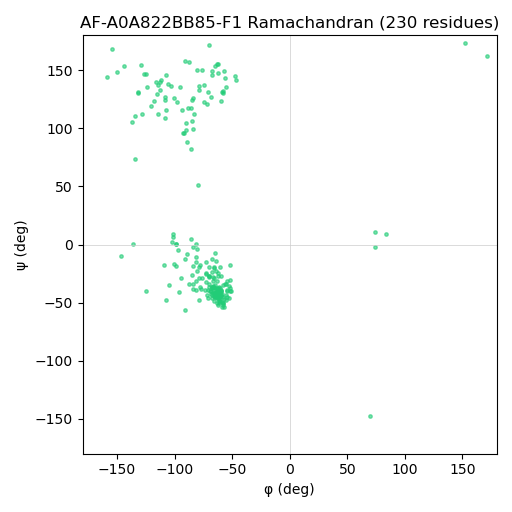6 1.00 77.25 149 CYS A C 1
ATOM 1173 O O . CYS A 1 149 ? -6.102 -9.160 14.027 1.00 77.25 149 CYS A O 1
ATOM 1175 N N . HIS A 1 150 ? -4.062 -8.690 14.854 1.00 83.38 150 HIS A N 1
ATOM 1176 C CA . HIS A 1 150 ? -4.494 -7.609 15.750 1.00 83.38 150 HIS A CA 1
ATOM 1177 C C . HIS A 1 150 ? -5.281 -6.507 15.015 1.00 83.38 150 HIS A C 1
ATOM 1179 O O . HIS A 1 150 ? -6.208 -5.922 15.575 1.00 83.38 150 HIS A O 1
ATOM 1185 N N . PHE A 1 151 ? -4.969 -6.250 13.739 1.00 83.12 151 PHE A N 1
ATOM 1186 C CA . PHE A 1 151 ? -5.733 -5.320 12.907 1.00 83.12 151 PHE A CA 1
ATOM 1187 C C . PHE A 1 151 ? -7.186 -5.782 12.717 1.00 83.12 151 PHE A C 1
ATOM 1189 O O . PHE A 1 151 ? -8.112 -5.025 13.007 1.00 83.12 151 PHE A O 1
ATOM 1196 N N . HIS A 1 152 ? -7.400 -7.030 12.292 1.00 84.38 152 HIS A N 1
ATOM 1197 C CA . HIS A 1 152 ? -8.734 -7.599 12.075 1.00 84.38 152 HIS A CA 1
ATOM 1198 C C . HIS A 1 152 ? -9.530 -7.747 13.377 1.00 84.38 152 HIS A C 1
ATOM 1200 O O . HIS A 1 152 ? -10.737 -7.480 13.401 1.00 84.38 152 HIS A O 1
ATOM 1206 N N . TYR A 1 153 ? -8.853 -8.093 14.471 1.00 89.19 153 TYR A N 1
ATOM 1207 C CA . TYR A 1 153 ? -9.414 -8.086 15.820 1.00 89.19 153 TYR A CA 1
ATOM 1208 C C . TYR A 1 153 ? -9.952 -6.692 16.195 1.00 89.19 153 TYR A C 1
ATOM 1210 O O . TYR A 1 153 ? -11.145 -6.524 16.472 1.00 89.19 153 TYR A O 1
ATOM 1218 N N . ASN A 1 154 ? -9.116 -5.658 16.073 1.00 92.94 154 ASN A N 1
ATOM 1219 C CA . ASN A 1 154 ? -9.498 -4.277 16.364 1.00 92.94 154 ASN A CA 1
ATOM 1220 C C . ASN A 1 154 ? -10.604 -3.762 15.443 1.00 92.94 154 ASN A C 1
ATOM 1222 O O . ASN A 1 154 ? -11.544 -3.104 15.891 1.00 92.94 154 ASN A O 1
ATOM 1226 N N . GLN A 1 155 ? -10.528 -4.097 14.156 1.00 92.00 155 GLN A N 1
ATOM 1227 C CA . GLN A 1 155 ? -11.532 -3.730 13.167 1.00 92.00 155 GLN A CA 1
ATOM 1228 C C . GLN A 1 155 ? -12.897 -4.353 13.487 1.00 92.00 155 GLN A C 1
ATOM 1230 O O . GLN A 1 155 ? -13.926 -3.700 13.301 1.00 92.00 155 GLN A O 1
ATOM 1235 N N . SER A 1 156 ? -12.922 -5.590 13.987 1.00 93.56 156 S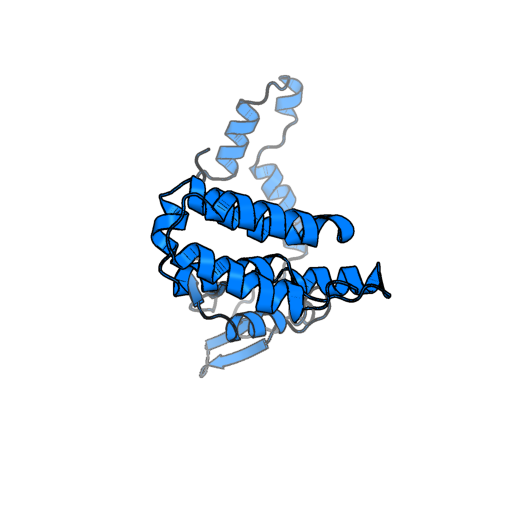ER A N 1
ATOM 1236 C CA . SER A 1 156 ? -14.153 -6.289 14.374 1.00 93.56 156 SER A CA 1
ATOM 1237 C C . SER A 1 156 ? -14.808 -5.647 15.596 1.00 93.56 156 SER A C 1
ATOM 1239 O O . SER A 1 156 ? -16.020 -5.418 15.600 1.00 93.56 156 SER A O 1
ATOM 1241 N N . ILE A 1 157 ? -14.015 -5.272 16.603 1.00 94.75 157 ILE A N 1
ATOM 1242 C CA . ILE A 1 157 ? -14.506 -4.527 17.773 1.00 94.75 157 ILE A CA 1
ATOM 1243 C C . ILE A 1 157 ? -15.022 -3.151 17.347 1.00 94.75 157 ILE A C 1
ATOM 1245 O O . ILE A 1 157 ? -16.124 -2.760 17.732 1.00 94.75 157 ILE A O 1
ATOM 1249 N N . TYR A 1 158 ? -14.286 -2.439 16.491 1.00 96.25 158 TYR A N 1
ATOM 1250 C CA . TYR A 1 158 ? -14.700 -1.123 16.008 1.00 96.25 158 TYR A CA 1
ATOM 1251 C C . TYR A 1 158 ? -15.997 -1.172 15.187 1.00 96.25 158 TYR A C 1
ATOM 1253 O O . TYR A 1 158 ? -16.892 -0.355 15.402 1.00 96.25 158 TYR A O 1
ATOM 1261 N N . ARG A 1 159 ? -16.173 -2.177 14.320 1.00 96.88 159 ARG A N 1
ATOM 1262 C CA . ARG A 1 159 ? -17.448 -2.409 13.614 1.00 96.88 159 ARG A CA 1
ATOM 1263 C C . ARG A 1 159 ? -18.596 -2.653 14.590 1.00 96.88 159 ARG A C 1
ATOM 1265 O O . ARG A 1 159 ? -19.691 -2.125 14.388 1.00 96.88 159 ARG A O 1
ATOM 1272 N N . ARG A 1 160 ? -18.358 -3.395 15.679 1.00 96.25 160 ARG A N 1
ATOM 1273 C CA . ARG A 1 160 ? -19.373 -3.577 16.725 1.00 96.25 160 ARG A CA 1
ATOM 1274 C C . ARG A 1 160 ? -19.702 -2.254 17.423 1.00 96.25 160 ARG A C 1
ATOM 1276 O O . ARG A 1 160 ? -20.885 -1.949 17.556 1.00 96.25 160 ARG A O 1
ATOM 1283 N N . ILE A 1 161 ? -18.702 -1.449 17.792 1.00 94.81 161 ILE A N 1
ATOM 1284 C CA . ILE A 1 161 ? -18.889 -0.094 18.353 1.00 94.81 161 ILE A CA 1
ATOM 1285 C C . ILE A 1 161 ? -19.787 0.746 17.431 1.00 94.81 161 ILE A C 1
ATOM 1287 O O . ILE A 1 161 ? -20.747 1.362 17.892 1.00 94.81 161 ILE A O 1
ATOM 1291 N N . GLN A 1 162 ? -19.532 0.725 16.121 1.00 95.69 162 GLN A N 1
ATOM 1292 C CA . GLN A 1 162 ? -20.359 1.432 15.140 1.00 95.69 162 GLN A CA 1
ATOM 1293 C C . GLN A 1 162 ? -21.803 0.909 15.115 1.00 95.69 162 GLN A C 1
ATOM 1295 O O . GLN A 1 162 ? -22.736 1.706 15.185 1.00 95.69 162 GLN A O 1
ATOM 1300 N N . SER A 1 163 ? -21.996 -0.415 15.080 1.00 95.44 163 SER A N 1
ATOM 1301 C CA . SER A 1 163 ? -23.333 -1.035 15.039 1.00 95.44 163 SER A CA 1
ATOM 1302 C C . SER A 1 163 ? -24.194 -0.742 16.273 1.00 95.44 163 SER A C 1
ATOM 1304 O O . SER A 1 163 ? -25.416 -0.715 16.176 1.00 95.44 163 SER A O 1
ATOM 1306 N N . LEU A 1 164 ? -23.561 -0.491 17.422 1.00 93.38 164 LEU A N 1
ATOM 1307 C CA . LEU A 1 164 ? -24.227 -0.143 18.679 1.00 93.38 164 LEU A CA 1
ATOM 1308 C C . LEU A 1 164 ? -24.523 1.363 18.799 1.00 93.38 164 LEU A C 1
ATOM 1310 O O . LEU A 1 164 ? -24.952 1.813 19.855 1.00 93.38 164 LEU A O 1
ATOM 1314 N N . GLY A 1 165 ? -24.256 2.162 17.759 1.00 92.12 165 GLY A N 1
ATOM 1315 C CA . GLY A 1 165 ? -24.455 3.616 17.789 1.00 92.12 165 GLY A CA 1
ATOM 1316 C C . GLY A 1 165 ? -23.406 4.376 18.610 1.00 92.12 165 GLY A C 1
ATOM 1317 O O . GLY A 1 165 ? -23.548 5.575 18.845 1.00 92.12 165 GLY A O 1
ATOM 1318 N N . LEU A 1 166 ? -22.320 3.715 19.023 1.00 91.50 166 LEU A N 1
ATOM 1319 C CA . LEU A 1 166 ? -21.276 4.310 19.861 1.00 91.50 166 LEU A CA 1
ATOM 1320 C C . LEU A 1 166 ? -20.222 5.094 19.065 1.00 91.50 166 LEU A C 1
ATOM 1322 O O . LEU A 1 166 ? -19.342 5.686 19.678 1.00 91.50 166 LEU A O 1
ATOM 1326 N N . ALA A 1 167 ? -20.288 5.144 17.730 1.00 93.75 167 ALA A N 1
ATOM 1327 C CA . ALA A 1 167 ? -19.260 5.778 16.891 1.00 93.75 167 ALA A CA 1
ATOM 1328 C C . ALA A 1 167 ? -18.980 7.249 17.264 1.00 93.75 167 ALA A C 1
ATOM 1330 O O . ALA A 1 167 ? -17.820 7.660 17.376 1.00 93.75 167 ALA A O 1
ATOM 1331 N N . THR A 1 168 ? -20.039 8.029 17.509 1.00 93.19 168 THR A N 1
ATOM 1332 C CA . THR A 1 168 ? -19.917 9.431 17.933 1.00 93.19 168 THR A CA 1
ATOM 1333 C C . THR A 1 168 ? -19.288 9.521 19.317 1.00 93.19 168 THR A C 1
ATOM 1335 O O . THR A 1 168 ? -18.309 10.237 19.488 1.00 93.19 168 THR A O 1
ATOM 1338 N N . ALA A 1 169 ? -19.785 8.738 20.281 1.00 90.25 169 ALA A N 1
ATOM 1339 C CA . ALA A 1 169 ? -19.263 8.725 21.646 1.00 90.25 169 ALA A CA 1
ATOM 1340 C C . ALA A 1 169 ? -17.793 8.277 21.692 1.00 90.25 169 ALA A C 1
ATOM 1342 O O . ALA A 1 169 ? -16.978 8.922 22.330 1.00 90.25 169 ALA A O 1
ATOM 1343 N N . TYR A 1 170 ? -17.413 7.253 20.930 1.00 92.88 170 TYR A N 1
ATOM 1344 C CA . TYR A 1 170 ? -16.018 6.840 20.778 1.00 92.88 170 TYR A CA 1
ATOM 1345 C C . TYR A 1 170 ? -15.119 7.988 20.286 1.00 92.88 170 TYR A C 1
ATOM 1347 O O . TYR A 1 170 ? -13.960 8.101 20.683 1.00 92.88 170 TYR A O 1
ATOM 1355 N N . SER A 1 171 ? -15.647 8.874 19.441 1.00 92.62 171 SER A N 1
ATOM 1356 C CA . SER A 1 171 ? -14.898 10.018 18.912 1.00 92.62 171 SER A CA 1
ATOM 1357 C C . SER A 1 171 ? -14.894 11.221 19.853 1.00 92.62 171 SER A C 1
ATOM 1359 O O . SER A 1 171 ? -13.886 11.915 19.917 1.00 92.62 171 SER A O 1
ATOM 1361 N N . SER A 1 172 ? -15.965 11.471 20.609 1.00 92.25 172 SER A N 1
ATOM 1362 C CA . SER A 1 172 ? -16.149 12.713 21.378 1.00 92.25 172 SER A CA 1
ATOM 1363 C C . SER A 1 172 ? -16.027 12.572 22.898 1.00 92.25 172 SER A C 1
ATOM 1365 O O . SER A 1 172 ? -15.878 13.580 23.576 1.00 92.25 172 SER A O 1
ATOM 1367 N N . ASP A 1 173 ? -16.132 11.360 23.440 1.00 89.88 173 ASP A N 1
ATOM 1368 C CA . ASP A 1 173 ? -16.152 11.069 24.876 1.00 89.88 173 ASP A CA 1
ATOM 1369 C C . ASP A 1 173 ? -14.896 10.272 25.257 1.00 89.88 173 ASP A C 1
ATOM 1371 O O . ASP A 1 173 ? -14.701 9.131 24.828 1.00 89.88 173 ASP A O 1
ATOM 1375 N N . ASP A 1 174 ? -14.014 10.898 26.036 1.00 90.25 174 ASP A N 1
ATOM 1376 C CA . ASP A 1 174 ? -12.716 10.330 26.399 1.00 90.25 174 ASP A CA 1
ATOM 1377 C C . ASP A 1 174 ? -12.839 9.085 27.287 1.00 90.25 174 ASP A C 1
ATOM 1379 O O . ASP A 1 174 ? -12.015 8.175 27.168 1.00 90.25 174 ASP A O 1
ATOM 1383 N N . GLU A 1 175 ? -13.870 9.000 28.133 1.00 86.94 175 GLU A N 1
ATOM 1384 C CA . GLU A 1 175 ? -14.101 7.844 29.005 1.00 86.94 175 GLU A CA 1
ATOM 1385 C C . GLU A 1 175 ? -14.544 6.639 28.167 1.00 86.94 175 GLU A C 1
ATOM 1387 O O . GLU A 1 175 ? -13.957 5.557 28.269 1.00 86.94 175 GLU A O 1
ATOM 1392 N N . VAL A 1 176 ? -15.490 6.847 27.244 1.00 88.81 176 VAL A N 1
ATOM 1393 C CA . VAL A 1 176 ? -15.934 5.819 26.284 1.00 88.81 176 VAL A CA 1
ATOM 1394 C C . VAL A 1 176 ? -14.781 5.374 25.387 1.00 88.81 176 VAL A C 1
ATOM 1396 O O . VAL A 1 176 ? -14.572 4.172 25.195 1.00 88.81 176 VAL A O 1
ATOM 1399 N N . ARG A 1 177 ? -14.008 6.324 24.850 1.00 92.19 177 ARG A N 1
ATOM 1400 C CA . ARG A 1 177 ? -12.860 6.030 23.984 1.00 92.19 177 ARG A CA 1
ATOM 1401 C C . ARG A 1 177 ? -11.793 5.239 24.730 1.00 92.19 177 ARG A C 1
ATOM 1403 O O . ARG A 1 177 ? -11.283 4.259 24.193 1.00 92.19 177 ARG A O 1
ATOM 1410 N N . SER A 1 178 ? -11.465 5.653 25.952 1.00 92.06 178 SER A N 1
ATOM 1411 C CA . SER A 1 178 ? -10.497 4.973 26.815 1.00 92.06 178 SER A CA 1
ATOM 1412 C C . SER A 1 178 ? -10.951 3.549 27.126 1.00 92.06 178 SER A C 1
ATOM 1414 O O . SER A 1 178 ? -10.186 2.610 26.926 1.00 92.06 178 SER A O 1
ATOM 1416 N N . CYS A 1 179 ? -12.218 3.363 27.503 1.00 91.25 179 CYS A N 1
ATOM 1417 C CA . CYS A 1 179 ? -12.805 2.050 27.764 1.00 91.25 179 CYS A CA 1
ATOM 1418 C C . CYS A 1 179 ? -12.710 1.120 26.539 1.00 91.25 179 CYS A C 1
ATOM 1420 O O . CYS A 1 179 ? -12.181 0.013 26.639 1.00 91.25 179 CYS A O 1
ATOM 1422 N N . CYS A 1 180 ? -13.124 1.593 25.359 1.00 93.12 180 CYS A N 1
ATOM 1423 C CA . CYS A 1 180 ? -13.038 0.817 24.119 1.00 93.12 180 CYS A CA 1
ATOM 1424 C C . CYS A 1 180 ? -11.588 0.463 23.758 1.00 93.12 180 CYS A C 1
ATOM 1426 O O . CYS A 1 180 ? -11.310 -0.666 23.365 1.00 93.12 180 CYS A O 1
ATOM 1428 N N . LYS A 1 181 ? -10.648 1.402 23.921 1.00 94.38 181 LYS A N 1
ATOM 1429 C CA . LYS A 1 181 ? -9.224 1.155 23.657 1.00 94.38 181 LYS A CA 1
ATOM 1430 C C . LYS A 1 181 ? -8.609 0.157 24.634 1.00 94.38 181 LYS A C 1
ATOM 1432 O O . LYS A 1 181 ? -7.823 -0.676 24.203 1.00 94.38 181 LYS A O 1
ATOM 1437 N N . LYS A 1 182 ? -8.979 0.208 25.917 1.00 94.06 182 LYS A N 1
ATOM 1438 C CA . LYS A 1 182 ? -8.552 -0.789 26.910 1.00 94.06 182 LYS A CA 1
ATOM 1439 C C . LYS A 1 182 ? -9.069 -2.179 26.544 1.00 94.06 182 LYS A C 1
ATOM 1441 O O . LYS A 1 182 ? -8.297 -3.131 26.563 1.00 94.06 182 LYS A O 1
ATOM 1446 N N . LEU A 1 183 ? -10.331 -2.276 26.120 1.00 93.44 183 LEU A N 1
ATOM 1447 C CA . LEU A 1 183 ? -10.917 -3.528 25.638 1.00 93.44 183 LEU A CA 1
ATOM 1448 C C . LEU A 1 183 ? -10.147 -4.080 24.425 1.00 93.44 183 LEU A C 1
ATOM 1450 O O . LEU A 1 183 ? -9.808 -5.254 24.395 1.00 93.44 183 LEU A O 1
ATOM 1454 N N . MET A 1 184 ? -9.804 -3.214 23.469 1.00 94.38 184 MET A N 1
ATOM 1455 C CA . MET A 1 184 ? -8.977 -3.546 22.300 1.00 94.38 184 MET A CA 1
ATOM 1456 C C . MET A 1 184 ? -7.516 -3.878 22.658 1.00 94.38 184 MET A C 1
ATOM 1458 O O . MET A 1 184 ? -6.833 -4.565 21.914 1.00 94.38 184 MET A O 1
ATOM 1462 N N . SER A 1 185 ? -6.997 -3.414 23.793 1.00 94.94 185 SER A N 1
ATOM 1463 C CA . SER A 1 185 ? -5.626 -3.739 24.207 1.00 94.94 185 SER A CA 1
ATOM 1464 C C . SER A 1 185 ? -5.488 -5.104 24.882 1.00 94.94 185 SER A C 1
ATOM 1466 O O . SER A 1 185 ? -4.364 -5.571 25.044 1.00 94.94 185 SER A O 1
ATOM 1468 N N . LEU A 1 186 ? -6.598 -5.765 25.239 1.00 92.69 186 LEU A N 1
ATOM 1469 C CA . LEU A 1 186 ? -6.572 -7.061 25.928 1.00 92.69 186 LEU A CA 1
ATOM 1470 C C . LEU A 1 186 ? -5.815 -8.134 25.136 1.00 92.69 186 LEU A C 1
ATOM 1472 O O . LEU A 1 186 ? -5.095 -8.925 25.731 1.00 92.69 186 LEU A O 1
ATOM 1476 N N . ALA A 1 187 ? -5.899 -8.116 23.802 1.00 88.94 187 ALA A N 1
ATOM 1477 C CA . ALA A 1 187 ? -5.178 -9.061 22.944 1.00 88.94 187 ALA A CA 1
ATOM 1478 C C . ALA A 1 187 ? -3.643 -8.939 23.021 1.00 88.94 187 ALA A C 1
ATOM 1480 O O . ALA A 1 187 ? -2.940 -9.817 22.535 1.00 88.94 187 ALA A O 1
ATOM 1481 N N . MET A 1 188 ? -3.117 -7.849 23.588 1.00 88.19 188 MET A N 1
ATOM 1482 C CA . MET A 1 188 ? -1.676 -7.615 23.752 1.00 88.19 188 MET A CA 1
ATOM 1483 C C . MET A 1 188 ? -1.178 -7.971 25.160 1.00 88.19 188 MET A C 1
ATOM 1485 O O . MET A 1 188 ? -0.001 -7.773 25.460 1.00 88.19 188 MET A O 1
ATOM 1489 N N . MET A 1 189 ? -2.063 -8.437 26.043 1.00 89.31 189 MET A N 1
ATOM 1490 C CA . MET A 1 189 ? -1.716 -8.793 27.416 1.00 89.31 189 MET A CA 1
ATOM 1491 C C . MET A 1 189 ? -1.236 -10.246 27.522 1.00 89.31 189 MET A C 1
ATOM 1493 O O . MET A 1 189 ? -1.601 -11.075 26.686 1.00 89.31 189 MET A O 1
ATOM 1497 N N . PRO A 1 190 ? -0.460 -10.587 28.569 1.00 88.75 190 PRO A N 1
ATOM 1498 C CA . PRO A 1 190 ? -0.201 -11.979 28.915 1.00 88.75 190 PRO A CA 1
ATOM 1499 C C . PRO A 1 190 ? -1.517 -12.732 29.111 1.00 88.75 190 PRO A C 1
ATOM 1501 O O . PRO A 1 190 ? -2.420 -12.235 29.787 1.00 88.75 190 PRO A O 1
ATOM 1504 N N . LEU A 1 191 ? -1.613 -13.939 28.550 1.00 84.00 191 LEU A N 1
ATOM 1505 C CA . LEU A 1 191 ? -2.844 -14.732 28.528 1.00 84.00 191 LEU A CA 1
ATOM 1506 C C . LEU A 1 191 ? -3.476 -14.897 29.921 1.00 84.00 191 LEU A C 1
ATOM 1508 O O . LEU A 1 191 ? -4.688 -14.778 30.080 1.00 84.00 191 LEU A O 1
ATOM 1512 N N . GLN A 1 192 ? -2.637 -15.095 30.939 1.00 88.69 192 GLN A N 1
ATOM 1513 C CA . GLN A 1 192 ? -3.048 -15.295 32.331 1.00 88.69 192 GLN A CA 1
ATOM 1514 C C . GLN A 1 192 ? -3.721 -14.055 32.945 1.00 88.69 192 GLN A C 1
ATOM 1516 O O . GLN A 1 192 ? -4.435 -14.164 33.940 1.00 88.69 192 GLN A O 1
ATOM 1521 N N . GLU A 1 193 ? -3.502 -12.873 32.367 1.00 92.38 193 GLU A N 1
ATOM 1522 C CA . GLU A 1 193 ? -4.032 -11.602 32.862 1.00 92.38 193 GLU A CA 1
ATOM 1523 C C . GLU A 1 193 ? -5.274 -11.126 32.099 1.00 92.38 193 GLU A C 1
ATOM 1525 O O . GLU A 1 193 ? -5.993 -10.257 32.604 1.00 92.38 193 GLU A O 1
ATOM 1530 N N . VAL A 1 194 ? -5.547 -11.678 30.909 1.00 92.50 194 VAL A N 1
ATOM 1531 C CA . VAL A 1 194 ? -6.631 -11.228 30.016 1.00 92.50 194 VAL A CA 1
ATOM 1532 C C . VAL A 1 194 ? -7.988 -11.304 30.711 1.00 92.50 194 VAL A C 1
ATOM 1534 O O . VAL A 1 194 ? -8.709 -10.308 30.760 1.00 92.50 194 VAL A O 1
ATOM 1537 N N . GLU A 1 195 ? -8.322 -12.461 31.287 1.00 92.19 195 GLU A N 1
ATOM 1538 C CA . GLU A 1 195 ? -9.630 -12.701 31.903 1.00 92.19 195 GLU A CA 1
ATOM 1539 C C . GLU A 1 195 ? -9.876 -11.766 33.094 1.00 92.19 195 GLU A C 1
ATOM 1541 O O . GLU A 1 195 ? -10.877 -11.045 33.143 1.00 92.19 195 GLU A O 1
ATOM 1546 N N . THR A 1 196 ? -8.915 -11.698 34.018 1.00 93.06 196 THR A N 1
ATOM 1547 C CA . THR A 1 196 ? -9.003 -10.817 35.192 1.00 93.06 196 THR A CA 1
ATOM 1548 C C . THR A 1 196 ? -9.124 -9.348 34.774 1.00 93.06 196 THR A C 1
ATOM 1550 O O . THR A 1 196 ? -9.961 -8.611 35.300 1.00 93.06 196 THR A O 1
ATOM 1553 N N . SER A 1 197 ? -8.336 -8.915 33.787 1.00 93.50 197 SER A N 1
ATOM 1554 C CA . SER A 1 197 ? -8.346 -7.530 33.304 1.00 93.50 197 SER A CA 1
ATOM 1555 C C . SER A 1 197 ? -9.647 -7.170 32.594 1.00 93.50 197 SER A C 1
ATOM 1557 O O . SER A 1 197 ? -10.164 -6.068 32.788 1.00 93.50 197 SER A O 1
ATOM 1559 N N . PHE A 1 198 ? -10.223 -8.100 31.829 1.00 94.44 198 PHE A N 1
ATOM 1560 C CA . PHE A 1 198 ? -11.532 -7.926 31.207 1.00 94.44 198 PHE A CA 1
ATOM 1561 C C . PHE A 1 198 ? -12.631 -7.712 32.255 1.00 94.44 198 PHE A C 1
ATOM 1563 O O . PHE A 1 198 ? -13.399 -6.748 32.156 1.00 94.44 198 PHE A O 1
ATOM 1570 N N . TYR A 1 199 ? -12.692 -8.555 33.290 1.00 91.81 199 TYR A N 1
ATOM 1571 C CA . TYR A 1 199 ? -13.703 -8.423 34.342 1.00 91.81 199 TYR A CA 1
ATOM 1572 C C . TYR A 1 199 ? -13.513 -7.162 35.194 1.00 91.81 199 TYR A C 1
ATOM 1574 O O . TYR A 1 199 ? -14.502 -6.500 35.529 1.00 91.81 199 TYR A O 1
ATOM 1582 N N . ASN A 1 200 ? -12.272 -6.758 35.474 1.00 91.25 200 ASN A N 1
ATOM 1583 C CA . ASN A 1 200 ? -11.983 -5.477 36.127 1.00 91.25 200 ASN A CA 1
ATOM 1584 C C . ASN A 1 200 ? -12.475 -4.300 35.273 1.00 91.25 200 ASN A C 1
ATOM 1586 O O . ASN A 1 200 ? -13.242 -3.461 35.742 1.00 91.25 200 ASN A O 1
ATOM 1590 N N . LEU A 1 201 ? -12.147 -4.288 33.980 1.00 90.00 201 LEU A N 1
ATOM 1591 C CA . LEU A 1 201 ? -12.595 -3.239 33.065 1.00 90.00 201 LEU A CA 1
ATOM 1592 C C . LEU A 1 201 ? -14.130 -3.174 32.966 1.00 90.00 201 LEU A C 1
ATOM 1594 O O . LEU A 1 201 ? -14.722 -2.090 32.976 1.00 90.00 201 LEU A O 1
ATOM 1598 N N . ARG A 1 202 ? -14.797 -4.331 32.908 1.00 88.75 202 ARG A N 1
ATOM 1599 C CA . ARG A 1 202 ? -16.264 -4.437 32.861 1.00 88.75 202 ARG A CA 1
ATOM 1600 C C . ARG A 1 202 ? -16.923 -3.917 34.140 1.00 88.75 202 ARG A C 1
ATOM 1602 O O . ARG A 1 202 ? -17.954 -3.245 34.068 1.00 88.75 202 ARG A O 1
ATOM 1609 N N . THR A 1 203 ? -16.359 -4.228 35.306 1.00 84.81 203 THR A N 1
ATOM 1610 C CA . THR A 1 203 ? -16.900 -3.806 36.609 1.00 84.81 203 THR A CA 1
ATOM 1611 C C . THR A 1 203 ? -16.705 -2.313 36.854 1.00 84.81 203 THR A C 1
ATOM 1613 O O . THR A 1 203 ? -17.672 -1.645 37.223 1.00 84.81 203 THR A O 1
ATOM 1616 N N . GLU A 1 204 ? -15.525 -1.764 36.551 1.00 80.25 204 GLU A N 1
ATOM 1617 C CA . GLU A 1 204 ? -15.250 -0.319 36.606 1.00 80.25 204 GLU A CA 1
ATOM 1618 C C . GLU A 1 204 ? -16.257 0.472 35.755 1.00 80.25 204 GLU A C 1
ATOM 1620 O O . GLU A 1 204 ? -16.863 1.445 36.216 1.00 80.25 204 GLU A O 1
ATOM 1625 N N . THR A 1 205 ? -16.515 -0.011 34.537 1.00 74.31 205 THR A N 1
ATOM 1626 C CA . THR A 1 205 ? -17.404 0.643 33.564 1.00 74.31 205 THR A CA 1
ATOM 1627 C C . THR A 1 205 ? -18.888 0.575 33.967 1.00 74.31 205 THR A C 1
ATOM 1629 O O . THR A 1 205 ? -19.675 1.461 33.631 1.00 74.31 205 THR A O 1
ATOM 1632 N N . ASN A 1 206 ? -19.312 -0.440 34.729 1.00 66.31 206 ASN A N 1
ATOM 1633 C CA . ASN A 1 206 ? -20.727 -0.659 35.064 1.00 66.31 206 ASN A CA 1
ATOM 1634 C C . ASN A 1 206 ? -21.357 0.433 35.945 1.00 66.31 206 ASN A C 1
ATOM 1636 O O . ASN A 1 206 ? -22.586 0.560 35.969 1.00 66.31 206 ASN A O 1
ATOM 1640 N N . SER A 1 207 ? -20.536 1.226 36.635 1.00 55.09 207 SER A N 1
ATOM 1641 C CA . SER A 1 207 ? -20.979 2.235 37.602 1.00 55.09 207 SER A CA 1
ATOM 1642 C C . SER A 1 207 ? -21.431 3.571 36.985 1.00 55.09 207 SER A C 1
ATOM 1644 O O . SER A 1 207 ? -22.088 4.349 37.676 1.00 55.09 207 SER A O 1
ATOM 1646 N N . ARG A 1 208 ? -21.126 3.854 35.702 1.00 56.62 208 ARG A N 1
ATOM 1647 C CA . ARG A 1 208 ? -21.291 5.207 35.111 1.00 56.62 208 ARG A CA 1
ATOM 1648 C C . ARG A 1 208 ? -21.913 5.300 33.710 1.00 56.62 208 ARG A C 1
ATOM 1650 O O . ARG A 1 208 ? -22.053 6.403 33.192 1.00 56.62 208 ARG A O 1
ATOM 1657 N N . VAL A 1 209 ? -22.299 4.194 33.071 1.00 60.06 209 VAL A N 1
ATOM 1658 C CA . VAL A 1 209 ? -22.292 4.163 31.597 1.00 60.06 209 VAL A CA 1
ATOM 1659 C C . VAL A 1 209 ? -23.608 3.741 30.912 1.00 60.06 209 VAL A C 1
ATOM 1661 O O . VAL A 1 209 ? -24.356 2.891 31.396 1.00 60.06 209 VAL A O 1
ATOM 1664 N N . LYS A 1 210 ? -23.835 4.357 29.736 1.00 66.56 210 LYS A N 1
ATOM 1665 C CA . LYS A 1 210 ? -24.878 4.119 28.719 1.00 66.56 210 LYS A CA 1
ATOM 1666 C C . LYS A 1 210 ? -25.058 2.624 28.369 1.00 66.56 210 LYS A C 1
ATOM 1668 O O . LYS A 1 210 ? -24.086 1.870 28.292 1.00 66.56 210 LYS A O 1
ATOM 1673 N N . GLN A 1 211 ? -26.305 2.194 28.149 1.00 76.56 211 GLN A N 1
ATOM 1674 C CA . GLN A 1 211 ? -26.714 0.797 27.906 1.00 76.56 211 GLN A CA 1
ATOM 1675 C C . GLN A 1 211 ? -25.917 0.106 26.783 1.00 76.56 211 GLN A C 1
ATOM 1677 O O . GLN A 1 211 ? -25.671 -1.098 26.832 1.00 76.56 211 GLN A O 1
ATOM 1682 N N . GLU A 1 212 ? -25.475 0.872 25.798 1.00 81.25 212 GLU A N 1
ATOM 1683 C CA . GLU A 1 212 ? -24.759 0.443 24.604 1.00 81.25 212 GLU A CA 1
ATOM 1684 C C . GLU A 1 212 ? -23.357 -0.092 24.924 1.00 81.25 212 GLU A C 1
ATOM 1686 O O . GLU A 1 212 ? -22.930 -1.082 24.334 1.00 81.25 212 GLU A O 1
ATOM 1691 N N . LEU A 1 213 ? -22.643 0.482 25.901 1.00 85.81 213 LEU A N 1
ATOM 1692 C CA . LEU A 1 213 ? -21.337 -0.057 26.300 1.00 85.81 213 LEU A CA 1
ATOM 1693 C C . LEU A 1 213 ? -21.489 -1.401 27.015 1.00 85.81 213 LEU A C 1
ATOM 1695 O O . LEU A 1 213 ? -20.686 -2.299 26.785 1.00 85.81 213 LEU A O 1
ATOM 1699 N N . ARG A 1 214 ? -22.565 -1.607 27.787 1.00 87.69 214 ARG A N 1
ATOM 1700 C CA . ARG A 1 214 ? -22.865 -2.937 28.351 1.00 87.69 214 ARG A CA 1
ATOM 1701 C C . ARG A 1 214 ? -23.057 -3.980 27.249 1.00 87.69 214 ARG A C 1
ATOM 1703 O O . ARG A 1 214 ? -22.559 -5.091 27.387 1.00 87.69 214 ARG A O 1
ATOM 1710 N N . GLN A 1 215 ? -23.723 -3.617 26.151 1.00 90.31 215 GLN A N 1
ATOM 1711 C CA . GLN A 1 215 ? -23.883 -4.501 24.989 1.00 90.31 215 GLN A CA 1
ATOM 1712 C C . GLN A 1 215 ? -22.544 -4.819 24.311 1.00 90.31 215 GLN A C 1
ATOM 1714 O O . GLN A 1 215 ? -22.340 -5.947 23.870 1.00 90.31 215 GLN A O 1
ATOM 1719 N N . LEU A 1 216 ? -21.606 -3.866 24.277 1.00 92.81 216 LEU A N 1
ATOM 1720 C CA . LEU A 1 216 ? -20.255 -4.117 23.773 1.00 92.81 216 LEU A CA 1
ATOM 1721 C C . LEU A 1 216 ? -19.501 -5.136 24.641 1.00 92.81 216 LEU A C 1
ATOM 1723 O O . LEU A 1 216 ? -18.913 -6.066 24.095 1.00 92.81 216 LEU A O 1
ATOM 1727 N N . PHE A 1 217 ? -19.555 -4.998 25.972 1.00 92.81 217 PHE A N 1
ATOM 1728 C CA . PHE A 1 217 ? -18.944 -5.971 26.888 1.00 92.81 217 PHE A CA 1
ATOM 1729 C C . PHE A 1 217 ? -19.591 -7.351 26.780 1.00 92.81 217 PHE A C 1
ATOM 1731 O O . PHE A 1 217 ? -18.874 -8.341 26.784 1.00 92.81 217 PHE A O 1
ATOM 1738 N N . LEU A 1 218 ? -20.919 -7.427 26.644 1.00 91.69 218 LEU A N 1
ATOM 1739 C CA . LEU A 1 218 ? -21.622 -8.700 26.441 1.00 91.69 218 LEU A CA 1
ATOM 1740 C C . LEU A 1 218 ? -21.191 -9.389 25.146 1.00 91.69 218 LEU A C 1
ATOM 1742 O O . LEU A 1 218 ? -20.904 -10.580 25.159 1.00 91.69 218 LEU A O 1
ATOM 1746 N N . TYR A 1 219 ? -21.096 -8.638 24.047 1.00 93.94 219 TYR A N 1
ATOM 1747 C CA . TYR A 1 219 ? -20.558 -9.166 22.796 1.00 93.94 219 TYR A CA 1
ATOM 1748 C C . TYR A 1 219 ? -19.131 -9.690 22.970 1.00 93.94 219 TYR A C 1
ATOM 1750 O O . TYR A 1 219 ? -18.806 -10.760 22.462 1.00 93.94 219 TYR A O 1
ATOM 1758 N N . PHE A 1 220 ? -18.282 -8.929 23.663 1.00 94.06 220 PHE A N 1
ATOM 1759 C CA . PHE A 1 220 ? -16.889 -9.309 23.838 1.00 94.06 220 PHE A CA 1
ATOM 1760 C C . PHE A 1 220 ? -16.750 -10.595 24.657 1.00 94.06 220 PHE A C 1
ATOM 1762 O O . PHE A 1 220 ? -16.021 -11.494 24.256 1.00 94.06 220 PHE A O 1
ATOM 1769 N N . ASP A 1 221 ? -17.506 -10.700 25.746 1.00 92.69 221 ASP A N 1
ATOM 1770 C CA . ASP A 1 221 ? -17.572 -11.879 26.614 1.00 92.69 221 ASP A CA 1
ATOM 1771 C C . ASP A 1 221 ? -18.015 -13.132 25.838 1.00 92.69 221 ASP A C 1
ATOM 1773 O O . ASP A 1 221 ? -17.360 -14.172 25.845 1.00 92.69 221 ASP A O 1
ATOM 1777 N N . GLN A 1 222 ? -19.109 -13.013 25.083 1.00 91.06 222 GLN A N 1
ATOM 1778 C CA . GLN A 1 222 ? -19.684 -14.139 24.348 1.00 91.06 222 GLN A CA 1
ATOM 1779 C C . GLN A 1 222 ? -18.781 -14.615 23.214 1.00 91.06 222 GLN A C 1
ATOM 1781 O O . GLN A 1 222 ? -18.604 -15.812 23.038 1.00 91.06 222 GLN A O 1
ATOM 1786 N N . TYR A 1 223 ? -18.204 -13.693 22.447 1.00 90.12 223 TYR A N 1
ATOM 1787 C CA . TYR A 1 223 ? -17.448 -14.065 21.257 1.00 90.12 223 TYR A CA 1
ATOM 1788 C C . TYR A 1 223 ? -15.960 -14.270 21.559 1.00 90.12 223 TYR A C 1
ATOM 1790 O O . TYR A 1 223 ? -15.415 -15.338 21.311 1.00 90.12 223 TYR A O 1
ATOM 1798 N N . TRP A 1 224 ? -15.292 -13.264 22.128 1.00 90.00 224 TRP A N 1
ATOM 1799 C CA . TRP A 1 224 ? -13.832 -13.266 22.276 1.00 90.00 224 TRP A CA 1
ATOM 1800 C C . TRP A 1 224 ? -13.334 -13.989 23.527 1.00 90.00 224 TRP A C 1
ATOM 1802 O O . TRP A 1 224 ? -12.205 -14.461 23.509 1.00 90.00 224 TRP A O 1
ATOM 1812 N N . MET A 1 225 ? -14.140 -14.073 24.592 1.00 87.38 225 MET A N 1
ATOM 1813 C CA . MET A 1 225 ? -13.751 -14.792 25.817 1.00 87.38 225 MET A CA 1
ATOM 1814 C C . MET A 1 225 ? -14.247 -16.242 25.842 1.00 87.38 225 MET A C 1
ATOM 1816 O O . MET A 1 225 ? -13.621 -17.078 26.483 1.00 87.38 225 MET A O 1
ATOM 1820 N N . THR A 1 226 ? -15.370 -16.538 25.172 1.00 82.94 226 THR A N 1
ATOM 1821 C CA . THR A 1 226 ? -16.015 -17.862 25.242 1.00 82.94 226 THR A CA 1
ATOM 1822 C C . THR A 1 226 ? -15.853 -18.684 23.961 1.00 82.94 226 THR A C 1
ATOM 1824 O O . THR A 1 226 ? -15.530 -19.865 24.042 1.00 82.94 226 THR A O 1
ATOM 1827 N N . GLU A 1 227 ? -16.106 -18.102 22.782 1.00 75.75 227 GLU A N 1
ATOM 1828 C CA . GLU A 1 227 ? -16.086 -18.852 21.512 1.00 75.75 227 GLU A CA 1
ATOM 1829 C C . GLU A 1 227 ? -14.697 -18.932 20.866 1.00 75.75 227 GLU A C 1
ATOM 1831 O O . GLU A 1 227 ? -14.375 -19.942 20.240 1.00 75.75 227 GLU A O 1
ATOM 1836 N N . VAL A 1 228 ? -13.868 -17.895 21.009 1.00 72.94 228 VAL A N 1
ATOM 1837 C CA . VAL A 1 228 ? -12.478 -17.905 20.531 1.00 72.94 228 VAL A CA 1
ATOM 1838 C C . VAL A 1 228 ? -11.588 -18.537 21.611 1.00 72.94 228 VAL A C 1
ATOM 1840 O O . VAL A 1 228 ? -11.505 -17.979 22.705 1.00 72.94 228 VAL A O 1
ATOM 1843 N N . PRO A 1 229 ? -10.917 -19.678 21.349 1.00 59.78 229 PRO A N 1
ATOM 1844 C CA . PRO A 1 229 ? -10.070 -20.330 22.343 1.00 59.78 229 PRO A CA 1
ATOM 1845 C C . PRO A 1 229 ? -8.941 -19.400 22.794 1.00 59.78 229 PRO A C 1
ATOM 1847 O O . PRO A 1 229 ? -8.157 -18.923 21.975 1.00 59.78 229 PRO A O 1
ATOM 1850 N N . LEU A 1 230 ? -8.868 -19.154 24.102 1.00 55.50 230 LEU A N 1
ATOM 1851 C CA . LEU A 1 230 ? -7.787 -18.397 24.737 1.00 55.50 230 LEU A CA 1
ATOM 1852 C C . LEU A 1 230 ? -6.500 -19.236 24.850 1.00 55.50 230 LEU A C 1
ATOM 1854 O O . LEU A 1 230 ? -5.402 -18.694 24.782 1.00 55.50 230 LEU A O 1
ATOM 1858 N N . GLU A 1 231 ? -6.624 -20.559 24.960 1.00 50.75 231 GLU A N 1
ATOM 1859 C CA . GLU A 1 231 ? -5.495 -21.491 24.939 1.00 50.75 231 GLU A CA 1
ATOM 1860 C C . GLU A 1 231 ? -5.202 -21.950 23.503 1.00 50.75 231 GLU A C 1
ATOM 1862 O O . GLU A 1 231 ? -5.859 -22.859 22.990 1.00 50.75 231 GLU A O 1
ATOM 1867 N N . MET A 1 232 ? -4.211 -21.317 22.865 1.00 42.56 232 MET A N 1
ATOM 1868 C CA . MET A 1 232 ? -3.465 -21.853 21.716 1.00 42.56 232 MET A CA 1
ATOM 1869 C C . MET A 1 232 ? -1.993 -21.472 21.823 1.00 42.56 232 MET A C 1
ATOM 1871 O O . MET A 1 232 ? -1.700 -20.256 21.782 1.00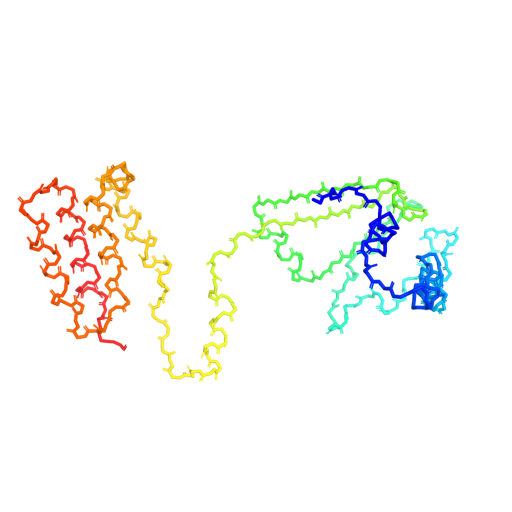 42.56 232 MET A O 1
#

Nearest PDB structures (foldseek):
  3nfd-assembly2_D  TM=2.799E-01  e=3.200E+00  Corynebacterium ammoniagenes

Solvent-accessible surface area (backbone atoms only — not comparable to full-atom values): 14348 Å² total; per-residue (Å²): 133,72,89,83,60,56,68,64,58,52,49,55,53,51,59,72,68,49,90,63,53,75,71,56,56,73,67,56,76,53,65,68,53,53,50,48,64,53,48,55,62,46,56,76,73,49,75,80,80,72,94,52,69,82,68,86,79,59,73,80,62,39,32,45,100,89,68,45,61,20,54,77,41,80,47,67,60,75,95,75,41,64,48,77,39,75,52,41,69,66,56,51,51,50,48,72,72,28,92,42,77,49,75,50,74,40,60,92,79,31,58,89,73,47,86,61,38,75,49,81,45,53,56,75,89,74,86,61,62,57,80,65,49,47,64,51,46,50,69,79,37,72,84,65,80,85,88,78,50,74,66,62,53,46,50,52,54,49,52,50,39,45,75,58,68,36,51,62,45,48,73,74,34,68,67,55,29,49,53,54,50,55,64,62,45,41,84,77,47,61,76,90,50,34,64,63,50,50,53,50,55,54,55,67,50,68,79,80,64,64,74,53,60,56,51,51,52,51,50,42,48,57,45,62,65,63,68,40,76,84,84,125

Sequence (232 aa):
MNETAPVSKIYDEEISKAQFSPELLASVPLIHEIESGLNYPRRKLTPILPTSAVFDIPDSYHTTASGEKFLFCDTFIGRKKRMLLFGSPKQLELLFDSSIVLMDGTFSSTPPYFDQTFTLHCLKFDCNFESGLMPAISVEFPEAVHNGCHFHYNQSIYRRIQSLGLATAYSSDDEVRSCCKKLMSLAMMPLQEVETSFYNLRTETNSRVKQELRQLFLYFDQYWMTEVPLEM

pLDDT: mean 82.21, std 11.05, range [42.56, 96.88]

Radius of gyration: 30.12 Å; Cα contacts (8 Å, |Δi|>4): 158; chains: 1; bounding box: 68×52×80 Å

Secondary structure (DSSP, 8-state):
--TTS-HHHHHHHHHHHS---HHHHHHSPPHHHHHHHHHHHHHHHSPPPPSSS--PPPGGGTB-TTS-B-EEEEEEETTTEEEEEE--HHHHHHHHH-SEEEEEEESTTPPTT-S-EEEEEEE-----THHHHHHHHHHH-TT------HHHHHHHHHHHHHHTT-HHHHHH-HHHHHHHHHHHHGGGS-HHHHHHHHHHHHHHHHTT--HHHHHHHHHHIIIIIIIS-S--

Foldseek 3Di:
DPPPDDPLVVVVVVLVVDPDDPVVSVVDDRPVVVVCVVVVVVVVVDDDQDPFPDDDDDPVQQADPVRFGFWDDWDDDPDGATDTGGDGPVRVVQLVPAPDKDKDWDQVPDRPHHRIDMDIDGDDPPPPPCVVVVVVCCVVPVPDDDPDDLVVLLVVLVVLCVVLVNVVVCVVPPVSVVLSVQLSCLVVDDLVCSVVSLVVSLVVAVPDDDPSVVVSSVVCCCPVVPVPDSPD

Mean predicted aligned error: 17.47 Å